Protein AF-0000000081576701 (afdb_homodimer)

pLDDT: mean 79.05, std 19.74, range [33.72, 98.69]

Secondary structure (DSSP, 8-state):
--PPPPHHHHHHHHH-SEEEEEEEETTEEEEEEEE-EEE-GGG-SS-TT----EEEEEEETTSHHHHHHHH--EEEEEEE-HHHHHHHS---HHHHHHHHHHHHTTT--BTTEEEEEEEEEEEEETT---HHHHHHHHHHHHH-GGGHHHHT-TTEEEEEEEEEE-EEE-TT--EEE-/--PPPPHHHHHHHHH-SEEEEEEEETTEEEEEEEE-EEE-GGG-SS-TT----EEEEEEETTSHHHHHHHH--EEEEEEE-HHHHHHHS---HHHHHHHHHHHHTTT--BTTEEEEEEEEEEEEETT---HHHHHHHHHHHHH-GGGHHHHTSTTEEEEEEEEEE-EEE-TTS-EEE-

Solvent-accessible surface area (backbone atoms only — not comparable to full-atom values): 18753 Å² total; per-residue (Å²): 128,84,65,74,76,52,68,68,57,50,51,43,62,70,67,29,71,47,36,39,40,8,27,16,47,92,47,44,27,38,49,42,58,36,63,58,26,82,35,49,26,78,65,40,89,71,71,52,78,51,81,56,41,31,39,37,36,72,43,48,62,70,27,68,64,45,52,20,39,75,78,31,40,44,28,12,36,30,36,51,39,70,70,59,40,47,66,66,65,76,34,50,64,65,49,43,45,44,52,42,37,56,28,50,61,32,82,47,69,37,97,51,32,37,56,30,32,30,34,57,74,47,75,35,53,63,83,49,90,45,71,64,45,49,52,53,50,51,53,41,34,71,65,32,62,86,46,38,76,69,69,68,38,87,61,23,29,37,36,38,24,40,54,38,60,32,53,44,60,41,86,81,68,44,66,44,71,88,128,84,65,73,76,52,69,68,58,50,52,42,62,72,68,29,71,47,35,37,40,8,27,17,49,91,47,44,27,38,48,39,57,35,62,59,24,80,34,47,26,79,64,40,88,71,69,51,78,52,83,56,43,30,39,37,36,73,45,48,60,75,27,68,64,45,53,20,40,75,79,30,40,44,29,11,38,31,36,52,38,70,70,60,42,45,67,68,65,77,35,51,63,66,51,42,46,44,53,41,37,58,27,50,60,33,79,46,69,36,98,49,29,37,57,31,32,30,33,56,77,46,77,35,54,65,83,49,89,46,71,66,46,50,52,53,48,51,52,41,34,70,65,33,63,85,46,37,75,67,68,70,38,87,61,23,30,37,37,37,22,41,54,39,60,31,54,43,59,39,83,80,68,44,66,45,74,83

Sequence (356 aa):
MTTEIPSSVLHLLQNANFIHLGTCLNNVPHVSLMNYTLISPEQKYHDKTGKNHYLLISTPKDTQKYHNLSQNPQCSILVHDWTTSTKASGVSRHGQLLRLLEDLNQSELCELSCNLTGYVEQVFDEDEDSDETKYYRDLHIKSNPDAKPFLENKGAALLLIKIELSKVVDSNFNISKYMTTEIPSSVLHLLQNANFIHLGTCLNNVPHVSLMNYTLISPEQKYHDKTGKNHYLLISTPKDTQKYHNLSQNPQCSILVHDWTTSTKASGVSRHGQLLRLLEDLNQSELCELSCNLTGYVEQVFDEDEDSDETKYYRDLHIKSNPDAKPFLENKGAALLLIKIELSKVVDSNFNISKY

Foldseek 3Di:
DQPQDDPLVVVLVVQFQWKWKWFDDPPRIDIDIWGWFKAALCLAPPHSPDGWIKIKTKDFCPDPRNVRCVPPQKMKIKTFDLVVQVPPDVDPSVRSVVVVVVCVVPQDPDSGMHMKMKGFDDKAACPDDDPNSVSVLVSSCVSPVVCNVVSNDHRMMMTIITIGQDQPLPPVSPRPRD/DQPQDDPLVVVLVVQFQWKWKWFDDPPRIDIDIWGWFKAALCLAPPHSPDGWIKIKTKDFCPDPRNVRCVVPQKMKIKTFDLVVVVPPDVDPSVRSVVVVVVVVVPQDPDSGMHMKMKGFDDKAACPDDDPNSVSVLVSRCVSPVVCNVVSNDHRMMMTIITIGQDQPLPPVSPRPRD

InterPro domains:
  IPR011576 Pyridoxamine 5'-phosphate oxidase, N-terminal [PF01243] (11-129)
  IPR012349 FMN-binding split barrel [G3DSA:2.30.110.10] (3-173)
  IPR052841 Pyridoxamine phosphate oxidase-like [PTHR28040] (2-178)

Structure (mmCIF, N/CA/C/O backbone):
data_AF-0000000081576701-model_v1
#
loop_
_entity.id
_entity.type
_entity.pdbx_description
1 polymer "Pyridoxamine 5'-phosphate oxidase N-terminal domain-containing protein"
#
loop_
_atom_site.group_PDB
_atom_site.id
_atom_site.type_symbol
_atom_site.label_atom_id
_atom_site.label_alt_id
_atom_site.label_comp_id
_atom_site.label_asym_id
_atom_site.label_entity_id
_atom_site.label_seq_id
_atom_site.pdbx_PDB_ins_code
_atom_site.Cartn_x
_atom_site.Cartn_y
_atom_site.Cartn_z
_atom_site.occupancy
_atom_site.B_iso_or_equiv
_atom_site.auth_seq_id
_atom_site.auth_comp_id
_atom_site.auth_asym_id
_atom_site.auth_atom_id
_atom_site.pdbx_PDB_model_num
ATOM 1 N N . MET A 1 1 ? 11.406 -22.406 10.672 1 33.72 1 MET A N 1
ATOM 2 C CA . MET A 1 1 ? 10.07 -22.844 11.039 1 33.72 1 MET A CA 1
ATOM 3 C C . MET A 1 1 ? 9.008 -21.984 10.375 1 33.72 1 MET A C 1
ATOM 5 O O . MET A 1 1 ? 8.938 -20.781 10.625 1 33.72 1 MET A O 1
ATOM 9 N N . THR A 1 2 ? 8.711 -22.25 9.133 1 47.78 2 THR A N 1
ATOM 10 C CA . THR A 1 2 ? 7.75 -21.5 8.336 1 47.78 2 THR A CA 1
ATOM 11 C C . THR A 1 2 ? 6.43 -21.344 9.086 1 47.78 2 THR A C 1
ATOM 13 O O . THR A 1 2 ? 5.82 -22.328 9.492 1 47.78 2 THR A O 1
ATOM 16 N N . THR A 1 3 ? 6.324 -20.359 9.891 1 61.06 3 THR A N 1
ATOM 17 C CA . THR A 1 3 ? 5.133 -20.203 10.719 1 61.06 3 THR A CA 1
ATOM 18 C C . THR A 1 3 ? 3.871 -20.25 9.859 1 61.06 3 THR A C 1
ATOM 20 O O . THR A 1 3 ? 3.828 -19.672 8.773 1 61.06 3 THR A O 1
ATOM 23 N N . GLU A 1 4 ? 3.111 -21.25 10.188 1 79.88 4 GLU A N 1
ATOM 24 C CA . GLU A 1 4 ? 1.801 -21.453 9.578 1 79.88 4 GLU A CA 1
ATOM 25 C C . GLU A 1 4 ? 0.974 -20.172 9.609 1 79.88 4 GLU A C 1
ATOM 27 O O . GLU A 1 4 ? 0.976 -19.453 10.609 1 79.88 4 GLU A O 1
ATOM 32 N N . ILE A 1 5 ? 0.497 -19.797 8.453 1 85.12 5 ILE A N 1
ATOM 33 C CA . ILE A 1 5 ? -0.394 -18.641 8.367 1 85.12 5 ILE A CA 1
ATOM 34 C C . ILE A 1 5 ? -1.685 -18.938 9.125 1 85.12 5 ILE A C 1
ATOM 36 O O . ILE A 1 5 ? -2.35 -19.938 8.875 1 85.12 5 ILE A O 1
ATOM 40 N N . PRO A 1 6 ? -1.984 -18.156 10.094 1 86.06 6 PRO A N 1
ATOM 41 C CA . PRO A 1 6 ? -3.213 -18.375 10.859 1 86.06 6 PRO A CA 1
ATOM 42 C C . PRO A 1 6 ? -4.457 -18.438 9.977 1 86.06 6 PRO A C 1
ATOM 44 O O . PRO A 1 6 ? -4.5 -17.812 8.914 1 86.06 6 PRO A O 1
ATOM 47 N N . SER A 1 7 ? -5.488 -19.156 10.445 1 86.56 7 SER A N 1
ATOM 48 C CA . SER A 1 7 ? -6.734 -19.328 9.703 1 86.56 7 SER A CA 1
ATOM 49 C C . SER A 1 7 ? -7.426 -18 9.453 1 86.56 7 SER A C 1
ATOM 51 O O . SER A 1 7 ? -8.078 -17.812 8.422 1 86.56 7 SER A O 1
ATOM 53 N N . SER A 1 8 ? -7.332 -17.016 10.383 1 83.81 8 SER A N 1
ATOM 54 C CA . SER A 1 8 ? -7.957 -15.711 10.234 1 83.81 8 SER A CA 1
ATOM 55 C C . SER A 1 8 ? -7.363 -14.953 9.047 1 83.81 8 SER A C 1
ATOM 57 O O . SER A 1 8 ? -8.086 -14.273 8.312 1 83.81 8 SER A O 1
ATOM 59 N N . VAL A 1 9 ? -6.047 -15.133 8.875 1 86.81 9 VAL A N 1
ATOM 60 C CA . VAL A 1 9 ? -5.371 -14.477 7.762 1 86.81 9 VAL A CA 1
ATOM 61 C C . VAL A 1 9 ? -5.777 -15.133 6.445 1 86.81 9 VAL A C 1
ATOM 63 O O . VAL A 1 9 ? -6.043 -14.445 5.457 1 86.81 9 VAL A O 1
ATOM 66 N N . LEU A 1 10 ? -5.863 -16.438 6.543 1 90.06 10 LEU A N 1
ATOM 67 C CA . LEU A 1 10 ? -6.293 -17.156 5.348 1 90.06 10 LEU A CA 1
ATOM 68 C C . LEU A 1 10 ? -7.715 -16.766 4.961 1 90.06 10 LEU A C 1
ATOM 70 O O . LEU A 1 10 ? -8.023 -16.625 3.773 1 90.06 10 LEU A O 1
ATOM 74 N N . HIS A 1 11 ? -8.586 -16.609 5.914 1 87.44 11 HIS A N 1
ATOM 75 C CA . HIS A 1 11 ? -9.953 -16.172 5.664 1 87.44 11 HIS A CA 1
ATOM 76 C C . HIS A 1 11 ? -9.984 -14.797 5.016 1 87.44 11 HIS A C 1
ATOM 78 O O . HIS A 1 11 ? -10.75 -14.562 4.074 1 87.44 11 HIS A O 1
ATOM 84 N N . LEU A 1 12 ? -9.172 -13.906 5.527 1 86.31 12 LEU A N 1
ATOM 85 C CA . LEU A 1 12 ? -9.07 -12.562 4.957 1 86.31 12 LEU A CA 1
ATOM 86 C C . LEU A 1 12 ? -8.641 -12.625 3.496 1 86.31 12 LEU A C 1
ATOM 88 O O . LEU A 1 12 ? -9.25 -11.984 2.639 1 86.31 12 LEU A O 1
ATOM 92 N N . LEU A 1 13 ? -7.625 -13.453 3.24 1 91.62 13 LEU A N 1
ATOM 93 C CA . LEU A 1 13 ? -7.078 -13.562 1.893 1 91.62 13 LEU A CA 1
ATOM 94 C C . LEU A 1 13 ? -8.078 -14.234 0.956 1 91.62 13 LEU A C 1
ATOM 96 O O . LEU A 1 13 ? -8.086 -13.969 -0.247 1 91.62 13 LEU A O 1
ATOM 100 N N . GLN A 1 14 ? -8.898 -15 1.511 1 90.81 14 GLN A N 1
ATOM 101 C CA . GLN A 1 14 ? -9.883 -15.711 0.702 1 90.81 14 GLN A CA 1
ATOM 102 C C . GLN A 1 14 ? -11.047 -14.797 0.321 1 90.81 14 GLN A C 1
ATOM 104 O O . GLN A 1 14 ? -11.75 -15.047 -0.658 1 90.81 14 GLN A O 1
ATOM 109 N N . ASN A 1 15 ? -11.195 -13.719 1.065 1 83.94 15 ASN A N 1
ATOM 110 C CA . ASN A 1 15 ? -12.406 -12.922 0.883 1 83.94 15 ASN A CA 1
ATOM 111 C C . ASN A 1 15 ? -12.086 -11.547 0.308 1 83.94 15 ASN A C 1
ATOM 113 O O . ASN A 1 15 ? -12.969 -10.859 -0.212 1 83.94 15 ASN A O 1
ATOM 117 N N . ALA A 1 16 ? -10.836 -11.172 0.494 1 83.19 16 ALA A N 1
ATOM 118 C CA . ALA A 1 16 ? -10.453 -9.883 -0.072 1 83.19 16 ALA A CA 1
ATOM 119 C C . ALA A 1 16 ? -10.297 -9.969 -1.587 1 83.19 16 ALA A C 1
ATOM 121 O O . ALA A 1 16 ? -9.922 -11.016 -2.117 1 83.19 16 ALA A O 1
ATOM 122 N N . ASN A 1 17 ? -10.523 -8.906 -2.232 1 78.56 17 ASN A N 1
ATOM 123 C CA . ASN A 1 17 ? -10.398 -8.883 -3.686 1 78.56 17 ASN A CA 1
ATOM 124 C C . ASN A 1 17 ? -9.031 -8.367 -4.125 1 78.56 17 ASN A C 1
ATOM 126 O O . ASN A 1 17 ? -8.547 -8.719 -5.199 1 78.56 17 ASN A O 1
ATOM 130 N N . PHE A 1 18 ? -8.5 -7.504 -3.242 1 84.81 18 PHE A N 1
ATOM 131 C CA . PHE A 1 18 ? -7.258 -6.828 -3.609 1 84.81 18 PHE A CA 1
ATOM 132 C C . PHE A 1 18 ? -6.266 -6.852 -2.453 1 84.81 18 PHE A C 1
ATOM 134 O O . PHE A 1 18 ? -6.656 -7.02 -1.296 1 84.81 18 PHE A O 1
ATOM 141 N N . ILE A 1 19 ? -5.078 -6.734 -2.865 1 90.56 19 ILE A N 1
ATOM 142 C CA . ILE A 1 19 ? -4.016 -6.488 -1.896 1 90.56 19 ILE A CA 1
ATOM 143 C C . ILE A 1 19 ? -3.273 -5.207 -2.26 1 90.56 19 ILE A C 1
ATOM 145 O O . ILE A 1 19 ? -3.297 -4.773 -3.414 1 90.56 19 ILE A O 1
ATOM 149 N N . HIS A 1 20 ? -2.736 -4.586 -1.312 1 91.31 20 HIS A N 1
ATOM 150 C CA . HIS A 1 20 ? -1.79 -3.492 -1.515 1 91.31 20 HIS A CA 1
ATOM 151 C C . HIS A 1 20 ? -0.351 -3.979 -1.381 1 91.31 20 HIS A C 1
ATOM 153 O O . HIS A 1 20 ? 0.073 -4.387 -0.298 1 91.31 20 HIS A O 1
ATOM 159 N N . LEU A 1 21 ? 0.362 -3.91 -2.455 1 95.06 21 LEU A N 1
ATOM 160 C CA . LEU A 1 21 ? 1.705 -4.469 -2.562 1 95.06 21 LEU A CA 1
ATOM 161 C C . LEU A 1 21 ? 2.762 -3.381 -2.418 1 95.06 21 LEU A C 1
ATOM 163 O O . LEU A 1 21 ? 2.822 -2.455 -3.23 1 95.06 21 LEU A O 1
ATOM 167 N N . GLY A 1 22 ? 3.541 -3.484 -1.363 1 96.38 22 GLY A N 1
ATOM 168 C CA . GLY A 1 22 ? 4.688 -2.602 -1.201 1 96.38 22 GLY A CA 1
ATOM 169 C C . GLY A 1 22 ? 5.984 -3.213 -1.694 1 96.38 22 GLY A C 1
ATOM 170 O O . GLY A 1 22 ? 6.352 -4.316 -1.288 1 96.38 22 GLY A O 1
ATOM 171 N N . THR A 1 23 ? 6.641 -2.582 -2.625 1 97.94 23 THR A N 1
ATOM 172 C CA . THR A 1 23 ? 7.949 -2.977 -3.139 1 97.94 23 THR A CA 1
ATOM 173 C C . THR A 1 23 ? 8.953 -1.837 -2.994 1 97.94 23 THR A C 1
ATOM 175 O O . THR A 1 23 ? 8.578 -0.711 -2.656 1 97.94 23 THR A O 1
ATOM 178 N N . CYS A 1 24 ? 10.25 -2.141 -3.066 1 98.06 24 CYS A N 1
ATOM 179 C CA . CYS A 1 24 ? 11.227 -1.062 -3.053 1 98.06 24 CYS A CA 1
ATOM 180 C C . CYS A 1 24 ? 12.531 -1.499 -3.713 1 98.06 24 CYS A C 1
ATOM 182 O O . CYS A 1 24 ? 12.82 -2.693 -3.795 1 98.06 24 CYS A O 1
ATOM 184 N N . LEU A 1 25 ? 13.172 -0.587 -4.223 1 97.56 25 LEU A N 1
ATOM 185 C CA . LEU A 1 25 ? 14.523 -0.733 -4.746 1 97.56 25 LEU A CA 1
ATOM 186 C C . LEU A 1 25 ? 15.367 0.496 -4.422 1 97.56 25 LEU A C 1
ATOM 188 O O . LEU A 1 25 ? 14.93 1.629 -4.633 1 97.56 25 LEU A O 1
ATOM 192 N N . ASN A 1 26 ? 16.547 0.339 -3.809 1 96.75 26 ASN A N 1
ATOM 193 C CA . ASN A 1 26 ? 17.438 1.426 -3.412 1 96.75 26 ASN A CA 1
ATOM 194 C C . ASN A 1 26 ? 16.734 2.414 -2.484 1 96.75 26 ASN A C 1
ATOM 196 O O . ASN A 1 26 ? 16.859 3.629 -2.66 1 96.75 26 ASN A O 1
ATOM 200 N N . ASN A 1 27 ? 15.914 1.871 -1.643 1 95.62 27 ASN A N 1
ATOM 201 C CA . ASN A 1 27 ? 15.195 2.596 -0.598 1 95.62 27 ASN A CA 1
ATOM 202 C C . ASN A 1 27 ? 14.188 3.578 -1.187 1 95.62 27 ASN A C 1
ATOM 204 O O . ASN A 1 27 ? 13.914 4.625 -0.593 1 95.62 27 ASN A O 1
ATOM 208 N N . VAL A 1 28 ? 13.742 3.311 -2.404 1 97.12 28 VAL A N 1
ATOM 209 C CA . VAL A 1 28 ? 12.594 4.012 -2.967 1 97.12 28 VAL A CA 1
ATOM 210 C C . VAL A 1 28 ? 11.367 3.105 -2.928 1 97.12 28 VAL A C 1
ATOM 212 O O . VAL A 1 28 ? 11.297 2.113 -3.654 1 97.12 28 VAL A O 1
ATOM 215 N N . PRO A 1 29 ? 10.422 3.41 -2.107 1 97.69 29 PRO A N 1
ATOM 216 C CA . PRO A 1 29 ? 9.234 2.559 -1.966 1 97.69 29 PRO A CA 1
ATOM 217 C C . PRO A 1 29 ? 8.211 2.787 -3.072 1 97.69 29 PRO A C 1
ATOM 219 O O . PRO A 1 29 ? 8.188 3.857 -3.688 1 97.69 29 PRO A O 1
ATOM 222 N N . HIS A 1 30 ? 7.445 1.816 -3.359 1 95.25 30 HIS A N 1
ATOM 223 C CA . HIS A 1 30 ? 6.352 1.859 -4.32 1 95.25 30 HIS A CA 1
ATOM 224 C C . HIS A 1 30 ? 5.188 0.983 -3.871 1 95.25 30 HIS A C 1
ATOM 226 O O . HIS A 1 30 ? 5.387 -0.169 -3.48 1 95.25 30 HIS A O 1
ATOM 232 N N . VAL A 1 31 ? 3.982 1.562 -3.869 1 94.19 31 VAL A N 1
ATOM 233 C CA . VAL A 1 31 ? 2.795 0.795 -3.514 1 94.19 31 VAL A CA 1
ATOM 234 C C . VAL A 1 31 ? 1.896 0.635 -4.738 1 94.19 31 VAL A C 1
ATOM 236 O O . VAL A 1 31 ? 1.694 1.587 -5.496 1 94.19 31 VAL A O 1
ATOM 239 N N . SER A 1 32 ? 1.349 -0.543 -4.902 1 89.75 32 SER A N 1
ATOM 240 C CA . SER A 1 32 ? 0.418 -0.823 -5.988 1 89.75 32 SER A CA 1
ATOM 241 C C . SER A 1 32 ? -0.778 -1.632 -5.5 1 89.75 32 SER A C 1
ATOM 243 O O . SER A 1 32 ? -0.659 -2.418 -4.555 1 89.75 32 SER A O 1
ATOM 245 N N . LEU A 1 33 ? -1.838 -1.395 -6.105 1 87.31 33 LEU A N 1
ATOM 246 C CA . LEU A 1 33 ? -3.039 -2.199 -5.91 1 87.31 33 LEU A CA 1
ATOM 247 C C . LEU A 1 33 ? -3.068 -3.377 -6.875 1 87.31 33 LEU A C 1
ATOM 249 O O . LEU A 1 33 ? -2.898 -3.199 -8.086 1 87.31 33 LEU A O 1
ATOM 253 N N . MET A 1 34 ? -3.289 -4.613 -6.254 1 87.44 34 MET A N 1
ATOM 254 C CA . MET A 1 34 ? -3.164 -5.789 -7.109 1 87.44 34 MET A CA 1
ATOM 255 C C . MET A 1 34 ? -4.309 -6.766 -6.859 1 87.44 34 MET A C 1
ATOM 257 O O . MET A 1 34 ? -4.676 -7.02 -5.711 1 87.44 34 MET A O 1
ATOM 261 N N . ASN A 1 35 ? -4.824 -7.254 -7.996 1 86.44 35 ASN A N 1
ATOM 262 C CA . ASN A 1 35 ? -5.492 -8.547 -7.871 1 86.44 35 ASN A CA 1
ATOM 263 C C . ASN A 1 35 ? -4.5 -9.656 -7.551 1 86.44 35 ASN A C 1
ATOM 265 O O . ASN A 1 35 ? -3.307 -9.531 -7.828 1 86.44 35 ASN A O 1
ATOM 269 N N . TYR A 1 36 ? -5.074 -10.719 -7.008 1 92.06 36 TYR A N 1
ATOM 270 C CA . TYR A 1 36 ? -4.199 -11.828 -6.645 1 92.06 36 TYR A CA 1
ATOM 271 C C . TYR A 1 36 ? -4.969 -13.141 -6.617 1 92.06 36 TYR A C 1
ATOM 273 O O . TYR A 1 36 ? -6.203 -13.148 -6.656 1 92.06 36 TYR A O 1
ATOM 281 N N . THR A 1 37 ? -4.254 -14.211 -6.68 1 96.06 37 THR A N 1
ATOM 282 C CA . THR A 1 37 ? -4.777 -15.547 -6.41 1 96.06 37 THR A CA 1
ATOM 283 C C . THR A 1 37 ? -4.031 -16.203 -5.25 1 96.06 37 THR A C 1
ATOM 285 O O . THR A 1 37 ? -2.797 -16.234 -5.238 1 96.06 37 THR A O 1
ATOM 288 N N . LEU A 1 38 ? -4.766 -16.609 -4.25 1 97.12 38 LEU A N 1
ATOM 289 C CA . LEU A 1 38 ? -4.168 -17.375 -3.164 1 97.12 38 LEU A CA 1
ATOM 290 C C . LEU A 1 38 ? -3.887 -18.812 -3.605 1 97.12 38 LEU A C 1
ATOM 292 O O . LEU A 1 38 ? -4.777 -19.484 -4.121 1 97.12 38 LEU A O 1
ATOM 296 N N . ILE A 1 39 ? -2.658 -19.25 -3.438 1 97.12 39 ILE A N 1
ATOM 297 C CA . ILE A 1 39 ? -2.244 -20.609 -3.775 1 97.12 39 ILE A CA 1
ATOM 298 C C . ILE A 1 39 ? -1.976 -21.406 -2.496 1 97.12 39 ILE A C 1
ATOM 300 O O . ILE A 1 39 ? -1.043 -21.094 -1.752 1 97.12 39 ILE A O 1
ATOM 304 N N . SER A 1 40 ? -2.789 -22.359 -2.264 1 95.19 40 SER A N 1
ATOM 305 C CA . SER A 1 40 ? -2.576 -23.234 -1.123 1 95.19 40 SER A CA 1
ATOM 306 C C . SER A 1 40 ? -1.482 -24.266 -1.413 1 95.19 40 SER A C 1
ATOM 308 O O . SER A 1 40 ? -1.084 -24.438 -2.566 1 95.19 40 SER A O 1
ATOM 310 N N . PRO A 1 41 ? -1.022 -24.922 -0.382 1 94.06 41 PRO A N 1
ATOM 311 C CA . PRO A 1 41 ? 0.018 -25.922 -0.591 1 94.06 41 PRO A CA 1
ATOM 312 C C . PRO A 1 41 ? -0.392 -27 -1.601 1 94.06 41 PRO A C 1
ATOM 314 O O . PRO A 1 41 ? 0.424 -27.422 -2.424 1 94.06 41 PRO A O 1
ATOM 317 N N . GLU A 1 42 ? -1.681 -27.328 -1.608 1 94.19 42 GLU A N 1
ATOM 318 C CA . GLU A 1 42 ? -2.164 -28.391 -2.486 1 94.19 42 GLU A CA 1
ATOM 319 C C . GLU A 1 42 ? -2.273 -27.906 -3.93 1 94.19 42 GLU A C 1
ATOM 321 O O . GLU A 1 42 ? -2.4 -28.719 -4.852 1 94.19 42 GLU A O 1
ATOM 326 N N . GLN A 1 43 ? -2.211 -26.625 -4.145 1 96.25 43 GLN A N 1
ATOM 327 C CA . GLN A 1 43 ? -2.373 -26.047 -5.477 1 96.25 43 GLN A CA 1
ATOM 328 C C . GLN A 1 43 ? -1.021 -25.75 -6.113 1 96.25 43 GLN A C 1
ATOM 330 O O . GLN A 1 43 ? -0.956 -25.281 -7.258 1 96.25 43 GLN A O 1
ATOM 335 N N . LYS A 1 44 ? 0.043 -25.969 -5.457 1 95.75 44 LYS A N 1
ATOM 336 C CA . LYS A 1 44 ? 1.356 -25.766 -6.062 1 95.75 44 LYS A CA 1
ATOM 337 C C . LYS A 1 44 ? 1.593 -26.75 -7.203 1 95.75 44 LYS A C 1
ATOM 339 O O . LYS A 1 44 ? 1.231 -27.922 -7.102 1 95.75 44 LYS A O 1
ATOM 344 N N . TYR A 1 45 ? 2.209 -26.188 -8.188 1 95.5 45 TYR A N 1
ATOM 345 C CA . TYR A 1 45 ? 2.43 -27.016 -9.359 1 95.5 45 TYR A CA 1
ATOM 346 C C . TYR A 1 45 ? 3.418 -28.141 -9.055 1 95.5 45 TYR A C 1
ATOM 348 O O . TYR A 1 45 ? 3.143 -29.312 -9.32 1 95.5 45 TYR A O 1
ATOM 356 N N . HIS A 1 46 ? 4.609 -27.641 -8.445 1 86.62 46 HIS A N 1
ATOM 357 C CA . HIS A 1 46 ? 5.613 -28.625 -8.055 1 86.62 46 HIS A CA 1
ATOM 358 C C . HIS A 1 46 ? 5.648 -28.797 -6.539 1 86.62 46 HIS A C 1
ATOM 360 O O . HIS A 1 46 ? 5.504 -27.812 -5.797 1 86.62 46 HIS A O 1
ATOM 366 N N . ASP A 1 47 ? 5.746 -29.875 -5.988 1 82.5 47 ASP A N 1
ATOM 367 C CA . ASP A 1 47 ? 5.949 -30.188 -4.574 1 82.5 47 ASP A CA 1
ATOM 368 C C . ASP A 1 47 ? 4.711 -29.828 -3.754 1 82.5 47 ASP A C 1
ATOM 370 O O . ASP A 1 47 ? 4.691 -28.812 -3.066 1 82.5 47 ASP A O 1
ATOM 374 N N . LYS A 1 48 ? 3.818 -30.547 -3.672 1 84.81 48 LYS A N 1
ATOM 375 C CA . LYS A 1 48 ? 2.543 -30.344 -2.99 1 84.81 48 LYS A CA 1
ATOM 376 C C . LYS A 1 48 ? 2.635 -30.734 -1.521 1 84.81 48 LYS A C 1
ATOM 378 O O . LYS A 1 48 ? 1.623 -30.781 -0.818 1 84.81 48 LYS A O 1
ATOM 383 N N . THR A 1 49 ? 3.875 -30.969 -1.083 1 82.94 49 THR A N 1
ATOM 384 C CA . THR A 1 49 ? 4.039 -31.438 0.289 1 82.94 49 THR A CA 1
ATOM 385 C C . THR A 1 49 ? 4.422 -30.281 1.21 1 82.94 49 THR A C 1
ATOM 387 O O . THR A 1 49 ? 4.445 -30.438 2.434 1 82.94 49 THR A O 1
ATOM 390 N N . GLY A 1 50 ? 4.621 -29.219 0.676 1 85.81 50 GLY A N 1
ATOM 391 C CA . GLY A 1 50 ? 4.992 -28.078 1.499 1 85.81 50 GLY A CA 1
ATOM 392 C C . GLY A 1 50 ? 3.824 -27.5 2.271 1 85.81 50 GLY A C 1
ATOM 393 O O . GLY A 1 50 ? 2.697 -28 2.17 1 85.81 50 GLY A O 1
ATOM 394 N N . LYS A 1 51 ? 4.133 -26.609 3.164 1 89.38 51 LYS A N 1
ATOM 395 C CA . LYS A 1 51 ? 3.102 -26.016 4.004 1 89.38 51 LYS A CA 1
ATOM 396 C C . LYS A 1 51 ? 2.934 -24.531 3.691 1 89.38 51 LYS A C 1
ATOM 398 O O . LYS A 1 51 ? 2.084 -23.859 4.277 1 89.38 51 LYS A O 1
ATOM 403 N N . ASN A 1 52 ? 3.662 -24.141 2.709 1 93.06 52 ASN A N 1
ATOM 404 C CA . ASN A 1 52 ? 3.672 -22.703 2.43 1 93.06 52 ASN A CA 1
ATOM 405 C C . ASN A 1 52 ? 2.473 -22.297 1.58 1 93.06 52 ASN A C 1
ATOM 407 O O . ASN A 1 52 ? 2.037 -23.047 0.708 1 93.06 52 ASN A O 1
ATOM 411 N N . HIS A 1 53 ? 1.945 -21.094 1.903 1 95.81 53 HIS A N 1
ATOM 412 C CA . HIS A 1 53 ? 0.969 -20.438 1.04 1 95.81 53 HIS A CA 1
ATOM 413 C C . HIS A 1 53 ? 1.634 -19.391 0.153 1 95.81 53 HIS A C 1
ATOM 415 O O . HIS A 1 53 ? 2.699 -18.875 0.493 1 95.81 53 HIS A O 1
ATOM 421 N N . TYR A 1 54 ? 1.02 -19.188 -1.012 1 97.06 54 TYR A N 1
ATOM 422 C CA . TYR A 1 54 ? 1.56 -18.234 -1.978 1 97.06 54 TYR A CA 1
ATOM 423 C C . TYR A 1 54 ? 0.471 -17.297 -2.492 1 97.06 54 TYR A C 1
ATOM 425 O O . TYR A 1 54 ? -0.716 -17.625 -2.432 1 97.06 54 TYR A O 1
ATOM 433 N N . LEU A 1 55 ? 0.913 -16.188 -2.928 1 97.94 55 LEU A N 1
ATOM 434 C CA . LEU A 1 55 ? 0.088 -15.328 -3.77 1 97.94 55 LEU A CA 1
ATOM 435 C C . LEU A 1 55 ? 0.61 -15.305 -5.203 1 97.94 55 LEU A C 1
ATOM 437 O O . LEU A 1 55 ? 1.822 -15.258 -5.426 1 97.94 55 LEU A O 1
ATOM 441 N N . LEU A 1 56 ? -0.301 -15.422 -6.066 1 97 56 LEU A N 1
ATOM 442 C CA . LEU A 1 56 ? -0.003 -15.258 -7.484 1 97 56 LEU A CA 1
ATOM 443 C C . LEU A 1 56 ? -0.505 -13.906 -7.992 1 97 56 LEU A C 1
ATOM 445 O O . LEU A 1 56 ? -1.687 -13.586 -7.848 1 97 56 LEU A O 1
ATOM 449 N N . ILE A 1 57 ? 0.412 -13.117 -8.547 1 93.94 57 ILE A N 1
ATOM 450 C CA . ILE A 1 57 ? 0.017 -11.852 -9.148 1 93.94 57 ILE A CA 1
ATOM 451 C C . ILE A 1 57 ? 0.527 -11.781 -10.586 1 93.94 57 ILE A C 1
ATOM 453 O O . ILE A 1 57 ? 1.41 -12.547 -10.977 1 93.94 57 ILE A O 1
ATOM 457 N N . SER A 1 58 ? -0.081 -10.891 -11.336 1 90.94 58 SER A N 1
ATOM 458 C CA . SER A 1 58 ? 0.353 -10.633 -12.703 1 90.94 58 SER A CA 1
ATOM 459 C C . SER A 1 58 ? 0.629 -9.148 -12.922 1 90.94 58 SER A C 1
ATOM 461 O O . SER A 1 58 ? -0.112 -8.289 -12.43 1 90.94 58 SER A O 1
ATOM 463 N N . THR A 1 59 ? 1.66 -8.852 -13.602 1 88.31 59 THR A N 1
ATOM 464 C CA . THR A 1 59 ? 2.008 -7.461 -13.891 1 88.31 59 THR A CA 1
ATOM 465 C C . THR A 1 59 ? 2.785 -7.355 -15.195 1 88.31 59 THR A C 1
ATOM 467 O O . THR A 1 59 ? 3.627 -8.203 -15.5 1 88.31 59 THR A O 1
ATOM 470 N N . PRO A 1 60 ? 2.459 -6.273 -15.977 1 87.19 60 PRO A N 1
ATOM 471 C CA . PRO A 1 60 ? 3.357 -6.031 -17.109 1 87.19 60 PRO A CA 1
ATOM 472 C C . PRO A 1 60 ? 4.812 -5.844 -16.672 1 87.19 60 PRO A C 1
ATOM 474 O O . PRO A 1 60 ? 5.074 -5.332 -15.586 1 87.19 60 PRO A O 1
ATOM 477 N N . LYS A 1 61 ? 5.777 -6.176 -17.484 1 89.44 61 LYS A N 1
ATOM 478 C CA . LYS A 1 61 ? 7.199 -6.172 -17.156 1 89.44 61 LYS A CA 1
ATOM 479 C C . LYS A 1 61 ? 7.766 -4.754 -17.188 1 89.44 61 LYS A C 1
ATOM 481 O O . LYS A 1 61 ? 8.883 -4.52 -16.719 1 89.44 61 LYS A O 1
ATOM 486 N N . ASP A 1 62 ? 7.012 -3.803 -17.656 1 85.69 62 ASP A N 1
ATOM 487 C CA . ASP A 1 62 ? 7.48 -2.42 -17.703 1 85.69 62 ASP A CA 1
ATOM 488 C C . ASP A 1 62 ? 6.914 -1.605 -16.547 1 85.69 62 ASP A C 1
ATOM 490 O O . ASP A 1 62 ? 6.934 -0.373 -16.578 1 85.69 62 ASP A O 1
ATOM 494 N N . THR A 1 63 ? 6.449 -2.209 -15.547 1 86.75 63 THR A N 1
ATOM 495 C CA . THR A 1 63 ? 5.938 -1.531 -14.359 1 86.75 63 THR A CA 1
ATOM 496 C C . THR A 1 63 ? 7.039 -1.364 -13.312 1 86.75 63 THR A C 1
ATOM 498 O O . THR A 1 63 ? 8.016 -2.113 -13.312 1 86.75 63 THR A O 1
ATOM 501 N N . GLN A 1 64 ? 6.91 -0.441 -12.422 1 90.62 64 GLN A N 1
ATOM 502 C CA . GLN A 1 64 ? 7.855 -0.198 -11.344 1 90.62 64 GLN A CA 1
ATOM 503 C C . GLN A 1 64 ? 7.91 -1.385 -10.383 1 90.62 64 GLN A C 1
ATOM 505 O O . GLN A 1 64 ? 8.984 -1.761 -9.914 1 90.62 64 GLN A O 1
ATOM 510 N N . LYS A 1 65 ? 6.754 -1.95 -10.055 1 92.62 65 LYS A N 1
ATOM 511 C CA . LYS A 1 65 ? 6.738 -3.078 -9.125 1 92.62 65 LYS A CA 1
ATOM 512 C C . LYS A 1 65 ? 7.516 -4.266 -9.688 1 92.62 65 LYS A C 1
ATOM 514 O O . LYS A 1 65 ? 8.242 -4.941 -8.961 1 92.62 65 LYS A O 1
ATOM 519 N N . TYR A 1 66 ? 7.363 -4.527 -10.984 1 92.56 66 TYR A N 1
ATOM 520 C CA . TYR A 1 66 ? 8.133 -5.613 -11.586 1 92.56 66 TYR A CA 1
ATOM 521 C C . TYR A 1 66 ? 9.625 -5.324 -11.516 1 92.56 66 TYR A C 1
ATOM 523 O O . TYR A 1 66 ? 10.414 -6.195 -11.141 1 92.56 66 TYR A O 1
ATOM 531 N N . HIS A 1 67 ? 9.977 -4.145 -11.914 1 94.69 67 HIS A N 1
ATOM 532 C CA . HIS A 1 67 ? 11.375 -3.754 -11.859 1 94.69 67 HIS A CA 1
ATOM 533 C C . HIS A 1 67 ? 11.938 -3.914 -10.453 1 94.69 67 HIS A C 1
ATOM 535 O O . HIS A 1 67 ? 13.008 -4.504 -10.266 1 94.69 67 HIS A O 1
ATOM 541 N N . ASN A 1 68 ? 11.25 -3.439 -9.492 1 96.81 68 ASN A N 1
ATOM 542 C CA . ASN A 1 68 ? 11.688 -3.572 -8.102 1 96.81 68 ASN A CA 1
ATOM 543 C C . ASN A 1 68 ? 11.867 -5.035 -7.711 1 96.81 68 ASN A C 1
ATOM 545 O O . ASN A 1 68 ? 12.922 -5.418 -7.199 1 96.81 68 ASN A O 1
ATOM 549 N N . LEU A 1 69 ? 10.859 -5.824 -8.023 1 97.94 69 LEU A N 1
ATOM 550 C CA . LEU A 1 69 ? 10.82 -7.207 -7.551 1 97.94 69 LEU A CA 1
ATOM 551 C C . LEU A 1 69 ? 11.859 -8.055 -8.273 1 97.94 69 LEU A C 1
ATOM 553 O O . LEU A 1 69 ? 12.312 -9.078 -7.746 1 97.94 69 LEU A O 1
ATOM 557 N N . SER A 1 70 ? 12.211 -7.652 -9.484 1 97.62 70 SER A N 1
ATOM 558 C CA . SER A 1 70 ? 13.242 -8.375 -10.227 1 97.62 70 SER A CA 1
ATOM 559 C C . SER A 1 70 ? 14.609 -8.211 -9.57 1 97.62 70 SER A C 1
ATOM 561 O O . SER A 1 70 ? 15.484 -9.062 -9.734 1 97.62 70 SER A O 1
ATOM 563 N N . GLN A 1 71 ? 14.828 -7.16 -8.758 1 98.06 71 GLN A N 1
ATOM 564 C CA . GLN A 1 71 ? 16.109 -6.883 -8.125 1 98.06 71 GLN A CA 1
ATOM 565 C C . GLN A 1 71 ? 16.031 -7.086 -6.613 1 98.06 71 GLN A C 1
ATOM 567 O O . GLN A 1 71 ? 17.016 -7.465 -5.977 1 98.06 71 GLN A O 1
ATOM 572 N N . ASN A 1 72 ? 14.914 -6.848 -6.039 1 98.38 72 ASN A N 1
ATOM 573 C CA . ASN A 1 72 ? 14.594 -7.07 -4.633 1 98.38 72 ASN A CA 1
ATOM 574 C C . ASN A 1 72 ? 13.297 -7.859 -4.473 1 98.38 72 ASN A C 1
ATOM 576 O O . ASN A 1 72 ? 12.211 -7.277 -4.461 1 98.38 72 ASN A O 1
ATOM 580 N N . PRO A 1 73 ? 13.422 -9.148 -4.281 1 98.62 73 PRO A N 1
ATOM 581 C CA . PRO A 1 73 ? 12.234 -10.008 -4.324 1 98.62 73 PRO A CA 1
ATOM 582 C C . PRO A 1 73 ? 11.352 -9.859 -3.088 1 98.62 73 PRO A C 1
ATOM 584 O O . PRO A 1 73 ? 10.273 -10.461 -3.02 1 98.62 73 PRO A O 1
ATOM 587 N N . GLN A 1 74 ? 11.773 -9.125 -2.102 1 98.19 74 GLN A N 1
ATOM 588 C CA . GLN A 1 74 ? 10.984 -8.945 -0.886 1 98.19 74 GLN A CA 1
ATOM 589 C C . GLN A 1 74 ? 9.906 -7.887 -1.082 1 98.19 74 GLN A C 1
ATOM 591 O O . GLN A 1 74 ? 10.148 -6.852 -1.702 1 98.19 74 GLN A O 1
ATOM 596 N N . CYS A 1 75 ? 8.688 -8.164 -0.648 1 98.19 75 CYS A N 1
ATOM 597 C CA . CYS A 1 75 ? 7.59 -7.215 -0.712 1 98.19 75 CYS A CA 1
ATOM 598 C C . CYS A 1 75 ? 6.766 -7.246 0.569 1 98.19 75 CYS A C 1
ATOM 600 O O . CYS A 1 75 ? 6.941 -8.133 1.403 1 98.19 75 CYS A O 1
ATOM 602 N N . SER A 1 76 ? 6.039 -6.238 0.807 1 96.5 76 SER A N 1
ATOM 603 C CA . SER A 1 76 ? 5.047 -6.137 1.87 1 96.5 76 SER A CA 1
ATOM 604 C C . SER A 1 76 ? 3.629 -6.23 1.314 1 96.5 76 SER A C 1
ATOM 606 O O . SER A 1 76 ? 3.324 -5.641 0.274 1 96.5 76 SER A O 1
ATOM 608 N N . ILE A 1 77 ? 2.799 -6.914 2.021 1 95.31 77 ILE A N 1
ATOM 609 C CA . ILE A 1 77 ? 1.437 -7.145 1.551 1 95.31 77 ILE A CA 1
ATOM 610 C C . ILE A 1 77 ? 0.441 -6.727 2.631 1 95.31 77 ILE A C 1
ATOM 612 O O . ILE A 1 77 ? 0.423 -7.301 3.723 1 95.31 77 ILE A O 1
ATOM 616 N N . LEU A 1 78 ? -0.34 -5.727 2.303 1 91.44 78 LEU A N 1
ATOM 617 C CA . LEU A 1 78 ? -1.449 -5.328 3.162 1 91.44 78 LEU A CA 1
ATOM 618 C C . LEU A 1 78 ? -2.781 -5.781 2.576 1 91.44 78 LEU A C 1
ATOM 620 O O . LEU A 1 78 ? -3.092 -5.48 1.421 1 91.44 78 LEU A O 1
ATOM 624 N N . VAL A 1 79 ? -3.514 -6.539 3.334 1 89.88 79 VAL A N 1
ATOM 625 C CA . VAL A 1 79 ? -4.824 -7.016 2.902 1 89.88 79 VAL A CA 1
ATOM 626 C C . VAL A 1 79 ? -5.887 -6.586 3.91 1 89.88 79 VAL A C 1
ATOM 628 O O . VAL A 1 79 ? -5.66 -6.637 5.121 1 89.88 79 VAL A O 1
ATOM 631 N N . HIS A 1 80 ? -6.867 -6.055 3.395 1 78.38 80 HIS A N 1
ATOM 632 C CA . HIS A 1 80 ? -8 -5.668 4.227 1 78.38 80 HIS A CA 1
ATOM 633 C C . HIS A 1 80 ? -9.328 -5.957 3.523 1 78.38 80 HIS A C 1
ATOM 635 O O . HIS A 1 80 ? -9.414 -5.852 2.299 1 78.38 80 HIS A O 1
ATOM 641 N N . ASP A 1 81 ? -10.242 -6.488 4.23 1 71.56 81 ASP A N 1
ATOM 642 C CA . ASP A 1 81 ? -11.57 -6.754 3.693 1 71.56 81 ASP A CA 1
ATOM 643 C C . ASP A 1 81 ? -12.57 -5.688 4.148 1 71.56 81 ASP A C 1
ATOM 645 O O . ASP A 1 81 ? -13.055 -5.734 5.281 1 71.56 81 ASP A O 1
ATOM 649 N N . TRP A 1 82 ? -12.867 -4.75 3.217 1 59.22 82 TRP A N 1
ATOM 650 C CA . TRP A 1 82 ? -13.789 -3.668 3.537 1 59.22 82 TRP A CA 1
ATOM 651 C C . TRP A 1 82 ? -15.234 -4.168 3.539 1 59.22 82 TRP A C 1
ATOM 653 O O . TRP A 1 82 ? -16.109 -3.545 4.141 1 59.22 82 TRP A O 1
ATOM 663 N N . THR A 1 83 ? -15.516 -5.184 2.766 1 55.12 83 THR A N 1
ATOM 664 C CA . THR A 1 83 ? -16.875 -5.676 2.619 1 55.12 83 THR A CA 1
ATOM 665 C C . THR A 1 83 ? -17.391 -6.246 3.938 1 55.12 83 THR A C 1
ATOM 667 O O . THR A 1 83 ? -18.578 -6.113 4.262 1 55.12 83 THR A O 1
ATOM 670 N N . THR A 1 84 ? -16.625 -7.035 4.555 1 48.66 84 THR A N 1
ATOM 671 C CA . THR A 1 84 ? -17.094 -7.664 5.781 1 48.66 84 THR A CA 1
ATOM 672 C C . THR A 1 84 ? -17.328 -6.621 6.875 1 48.66 84 THR A C 1
ATOM 674 O O . THR A 1 84 ? -18.172 -6.812 7.754 1 48.66 84 THR A O 1
ATOM 677 N N . SER A 1 85 ? -16.484 -5.602 6.836 1 47.22 85 SER A N 1
ATOM 678 C CA . SER A 1 85 ? -16.625 -4.676 7.953 1 47.22 85 SER A CA 1
ATOM 679 C C . SER A 1 85 ? -18 -4.008 7.961 1 47.22 85 SER A C 1
ATOM 681 O O . SER A 1 85 ? -18.484 -3.592 9.016 1 47.22 85 SER A O 1
ATOM 683 N N . THR A 1 86 ? -18.5 -3.703 6.777 1 44.31 86 THR A N 1
ATOM 684 C CA . THR A 1 86 ? -19.797 -3.043 6.789 1 44.31 86 THR A CA 1
ATOM 685 C C . THR A 1 86 ? -20.859 -3.959 7.387 1 44.31 86 THR A C 1
ATOM 687 O O . THR A 1 86 ? -21.875 -3.484 7.902 1 44.31 86 THR A O 1
ATOM 690 N N . LYS A 1 87 ? -20.828 -5.18 6.961 1 40.91 87 LYS A N 1
ATOM 691 C CA . LYS A 1 87 ? -21.969 -6 7.363 1 40.91 87 LYS A CA 1
ATOM 692 C C . LYS A 1 87 ? -22.031 -6.141 8.883 1 40.91 87 LYS A C 1
ATOM 694 O O . LYS A 1 87 ? -23.109 -6.34 9.445 1 40.91 87 LYS A O 1
ATOM 699 N N . ALA A 1 88 ? -20.906 -6.598 9.359 1 38.62 88 ALA A N 1
ATOM 700 C CA . ALA A 1 88 ? -21.078 -7.168 10.695 1 38.62 88 ALA A CA 1
ATOM 701 C C . ALA A 1 88 ? -21.453 -6.094 11.711 1 38.62 88 ALA A C 1
ATOM 703 O O . ALA A 1 88 ? -22.141 -6.367 12.688 1 38.62 88 ALA A O 1
ATOM 704 N N . SER A 1 89 ? -20.625 -5.145 11.844 1 43.38 89 SER A N 1
ATOM 705 C CA . SER A 1 89 ? -20.656 -4.555 13.18 1 43.38 89 SER A CA 1
ATOM 706 C C . SER A 1 89 ? -21.609 -3.365 13.242 1 43.38 89 SER A C 1
ATOM 708 O O . SER A 1 89 ? -21.719 -2.711 14.281 1 43.38 89 SER A O 1
ATOM 710 N N . GLY A 1 90 ? -22.547 -3.344 12.328 1 46.47 90 GLY A N 1
ATOM 711 C CA . GLY A 1 90 ? -23.375 -2.158 12.516 1 46.47 90 GLY A CA 1
ATOM 712 C C . GLY A 1 90 ? -22.562 -0.875 12.578 1 46.47 90 GLY A C 1
ATOM 713 O O . GLY A 1 90 ? -23.109 0.199 12.828 1 46.47 90 GLY A O 1
ATOM 714 N N . VAL A 1 91 ? -21.312 -1.063 12.688 1 46.75 91 VAL A N 1
ATOM 715 C CA . VAL A 1 91 ? -20.453 0.112 12.781 1 46.75 91 VAL A CA 1
ATOM 716 C C . VAL A 1 91 ? -20.266 0.732 11.398 1 46.75 91 VAL A C 1
ATOM 718 O O . VAL A 1 91 ? -20.094 0.017 10.406 1 46.75 91 VAL A O 1
ATOM 721 N N . SER A 1 92 ? -20.438 1.927 11.312 1 52.38 92 SER A N 1
ATOM 722 C CA . SER A 1 92 ? -20.281 2.678 10.07 1 52.38 92 SER A CA 1
ATOM 723 C C . SER A 1 92 ? -18.938 2.371 9.406 1 52.38 92 SER A C 1
ATOM 725 O O . SER A 1 92 ? -18 1.908 10.07 1 52.38 92 SER A O 1
ATOM 727 N N . ARG A 1 93 ? -18.906 2.283 8.156 1 51.41 93 ARG A N 1
ATOM 728 C CA . ARG A 1 93 ? -17.672 2.121 7.391 1 51.41 93 ARG A CA 1
ATOM 729 C C . ARG A 1 93 ? -16.516 2.9 8.023 1 51.41 93 ARG A C 1
ATOM 731 O O . ARG A 1 93 ? -15.391 2.406 8.094 1 51.41 93 ARG A O 1
ATOM 738 N N . HIS A 1 94 ? -16.969 4.023 8.508 1 53.41 94 HIS A N 1
ATOM 739 C CA . HIS A 1 94 ? -16 4.891 9.164 1 53.41 94 HIS A CA 1
ATOM 740 C C . HIS A 1 94 ? -15.477 4.258 10.453 1 53.41 94 HIS A C 1
ATOM 742 O O . HIS A 1 94 ? -14.273 4.312 10.734 1 53.41 94 HIS A O 1
ATOM 748 N N . GLY A 1 95 ? -16.391 3.676 11.125 1 55.5 95 GLY A N 1
ATOM 749 C CA . GLY A 1 95 ? -16 3.023 12.367 1 55.5 95 GLY A CA 1
ATOM 750 C C . GLY A 1 95 ? -15.07 1.841 12.148 1 55.5 95 GLY A C 1
ATOM 751 O O . GLY A 1 95 ? -14.109 1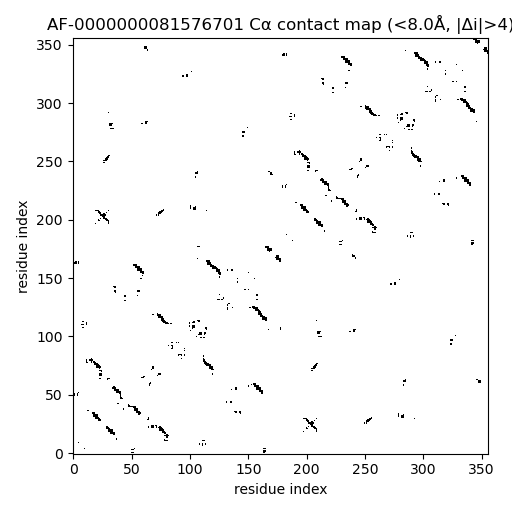.659 12.891 1 55.5 95 GLY A O 1
ATOM 752 N N . GLN A 1 96 ? -15.438 1.05 11.281 1 54.62 96 GLN A N 1
ATOM 753 C CA . GLN A 1 96 ? -14.602 -0.106 10.961 1 54.62 96 GLN A CA 1
ATOM 754 C C . GLN A 1 96 ? -13.219 0.325 10.5 1 54.62 96 GLN A C 1
ATOM 756 O O . GLN A 1 96 ? -12.211 -0.278 10.883 1 54.62 96 GLN A O 1
ATOM 761 N N . LEU A 1 97 ? -13.266 1.288 9.828 1 57.22 97 LEU A N 1
ATOM 762 C CA . LEU A 1 97 ? -12.008 1.827 9.32 1 57.22 97 LEU A CA 1
ATOM 763 C C . LEU A 1 97 ? -11.117 2.301 10.469 1 57.22 97 LEU A C 1
ATOM 765 O O . LEU A 1 97 ? -9.922 2.02 10.492 1 57.22 97 LEU A O 1
ATOM 769 N N . LEU A 1 98 ? -11.805 2.947 11.344 1 57.41 98 LEU A N 1
ATOM 770 C CA . LEU A 1 98 ? -11.055 3.445 12.484 1 57.41 98 LEU A CA 1
ATOM 771 C C . LEU A 1 98 ? -10.398 2.299 13.25 1 57.41 98 LEU A C 1
ATOM 773 O O . LEU A 1 98 ? -9.258 2.412 13.695 1 57.41 98 LEU A O 1
ATOM 777 N N . ARG A 1 99 ? -11.148 1.288 13.367 1 58.78 99 ARG A N 1
ATOM 778 C CA . ARG A 1 99 ? -10.602 0.135 14.07 1 58.78 99 ARG A CA 1
ATOM 779 C C . ARG A 1 99 ? -9.43 -0.466 13.305 1 58.78 99 ARG A C 1
ATOM 781 O O . ARG A 1 99 ? -8.438 -0.879 13.906 1 58.78 99 ARG A O 1
ATOM 788 N N . LEU A 1 100 ? -9.617 -0.453 12.117 1 59.34 100 LEU A N 1
ATOM 789 C CA . LEU A 1 100 ? -8.555 -0.989 11.273 1 59.34 100 LEU A CA 1
ATOM 790 C C . LEU A 1 100 ? -7.281 -0.153 11.398 1 59.34 100 LEU A C 1
ATOM 792 O O . LEU A 1 100 ? -6.188 -0.698 11.57 1 59.34 100 LEU A O 1
ATOM 796 N N . LEU A 1 101 ? -7.523 1.088 11.344 1 59.12 101 LEU A N 1
ATOM 797 C CA . LEU A 1 101 ? -6.387 1.996 11.445 1 59.12 101 LEU A CA 1
ATOM 798 C C . LEU A 1 101 ? -5.68 1.837 12.789 1 59.12 101 LEU A C 1
ATOM 800 O O . LEU A 1 101 ? -4.449 1.876 12.852 1 59.12 101 LEU A O 1
ATOM 804 N N . GLU A 1 102 ? -6.508 1.732 13.68 1 57.94 102 GLU A N 1
ATOM 805 C CA . GLU A 1 102 ? -5.945 1.492 15.008 1 57.94 102 GLU A CA 1
ATOM 806 C C . GLU A 1 102 ? -5.059 0.25 15.008 1 57.94 102 GLU A C 1
ATOM 808 O O . GLU A 1 102 ? -3.984 0.249 15.617 1 57.94 102 GLU A O 1
ATOM 813 N N . ASP A 1 103 ? -5.617 -0.684 14.406 1 55.56 103 ASP A N 1
ATOM 814 C CA . ASP A 1 103 ? -4.938 -1.976 14.391 1 55.56 103 ASP A CA 1
ATOM 815 C C . ASP A 1 103 ? -3.684 -1.923 13.516 1 55.56 103 ASP A C 1
ATOM 817 O O . ASP A 1 103 ? -2.641 -2.469 13.883 1 55.56 103 ASP A O 1
ATOM 821 N N . LEU A 1 104 ? -3.926 -1.404 12.359 1 54.81 104 LEU A N 1
ATOM 822 C CA . LEU A 1 104 ? -2.826 -1.357 11.406 1 54.81 104 LEU A CA 1
ATOM 823 C C . LEU A 1 104 ? -1.661 -0.542 11.953 1 54.81 104 LEU A C 1
ATOM 825 O O . LEU A 1 104 ? -0.502 -0.812 11.625 1 54.81 104 LEU A O 1
ATOM 829 N N . ASN A 1 105 ? -2.086 0.554 12.594 1 50.06 105 ASN A N 1
ATOM 830 C CA . ASN A 1 105 ? -1.043 1.318 13.266 1 50.06 105 ASN A CA 1
ATOM 831 C C . ASN A 1 105 ? -0.33 0.48 14.328 1 50.06 105 ASN A C 1
ATOM 833 O O . ASN A 1 105 ? 0.754 0.843 14.781 1 50.06 105 ASN A O 1
ATOM 837 N N . GLN A 1 106 ? 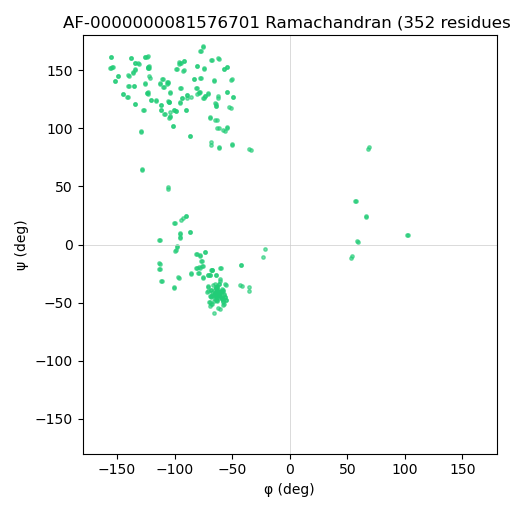-1.094 -0.498 14.625 1 47.78 106 GLN A N 1
ATOM 838 C CA . GLN A 1 106 ? -0.462 -1.497 15.477 1 47.78 106 GLN A CA 1
ATOM 839 C C . GLN A 1 106 ? -0.07 -2.736 14.68 1 47.78 106 GLN A C 1
ATOM 841 O O . GLN A 1 106 ? -0.645 -3.008 13.625 1 47.78 106 GLN A O 1
ATOM 846 N N . SER A 1 107 ? 1.021 -3.084 14.484 1 44.94 107 SER A N 1
ATOM 847 C CA . SER A 1 107 ? 1.507 -4.238 13.742 1 44.94 107 SER A CA 1
ATOM 848 C C . SER A 1 107 ? 0.443 -5.328 13.656 1 44.94 107 SER A C 1
ATOM 850 O O . SER A 1 107 ? 0.685 -6.398 13.094 1 44.94 107 SER A O 1
ATOM 852 N N . GLU A 1 108 ? -0.628 -5.234 14.391 1 41.62 108 GLU A N 1
ATOM 853 C CA . GLU A 1 108 ? -1.326 -6.477 14.711 1 41.62 108 GLU A CA 1
ATOM 854 C C . GLU A 1 108 ? -2.312 -6.855 13.609 1 41.62 108 GLU A C 1
ATOM 856 O O . GLU A 1 108 ? -2.816 -5.984 12.891 1 41.62 108 GLU A O 1
ATOM 861 N N . LEU A 1 109 ? -2.098 -8.172 13.156 1 48.09 109 LEU A N 1
ATOM 862 C CA . LEU A 1 109 ? -3.09 -9.023 12.508 1 48.09 109 LEU A CA 1
ATOM 863 C C . LEU A 1 109 ? -4.484 -8.758 13.07 1 48.09 109 LEU A C 1
ATOM 865 O O . LEU A 1 109 ? -4.703 -8.875 14.273 1 48.09 109 LEU A O 1
ATOM 869 N N . CYS A 1 110 ? -5.172 -7.719 12.625 1 51.84 110 CYS A N 1
ATOM 870 C CA . CYS A 1 110 ? -6.547 -7.617 13.102 1 51.84 110 CYS A CA 1
ATOM 871 C C . CYS A 1 110 ? -7.508 -8.305 12.141 1 51.84 110 CYS A C 1
ATOM 873 O O . CYS A 1 110 ? -7.148 -8.602 11 1 51.84 110 CYS A O 1
ATOM 875 N N . GLU A 1 111 ? -8.492 -8.758 12.695 1 56.19 111 GLU A N 1
ATOM 876 C CA . GLU A 1 111 ? -9.562 -9.492 12.023 1 56.19 111 GLU A CA 1
ATOM 877 C C . GLU A 1 111 ? -9.93 -8.836 10.695 1 56.19 111 GLU A C 1
ATOM 879 O O . GLU A 1 111 ? -10.398 -9.5 9.773 1 56.19 111 GLU A O 1
ATOM 884 N N . LEU A 1 112 ? -9.531 -7.539 10.508 1 63.62 112 LEU A N 1
ATOM 885 C CA . LEU A 1 112 ? -10.008 -6.84 9.32 1 63.62 112 LEU A CA 1
ATOM 886 C C . LEU A 1 112 ? -8.852 -6.523 8.375 1 63.62 112 LEU A C 1
ATOM 888 O O . LEU A 1 112 ? -9.07 -6.242 7.195 1 63.62 112 LEU A O 1
ATOM 892 N N . SER A 1 113 ? -7.637 -6.625 8.969 1 75.69 113 SER A N 1
ATOM 893 C CA . SER A 1 113 ? -6.488 -6.332 8.117 1 75.69 113 SER A CA 1
ATOM 894 C C . SER A 1 113 ? -5.238 -7.051 8.609 1 75.69 113 SER A C 1
ATOM 896 O O . SER A 1 113 ? -5.164 -7.453 9.773 1 75.69 113 SER A O 1
ATOM 898 N N . CYS A 1 114 ? -4.352 -7.316 7.688 1 83.25 114 CYS A N 1
ATOM 899 C CA . CYS A 1 114 ? -3.088 -7.949 8.047 1 83.25 114 CYS A CA 1
ATOM 900 C C . CYS A 1 114 ? -1.972 -7.508 7.105 1 83.25 114 CYS A C 1
ATOM 902 O O . CYS A 1 114 ? -2.207 -7.285 5.918 1 83.25 114 CYS A O 1
ATOM 904 N N . ASN A 1 115 ? -0.84 -7.414 7.754 1 87.19 115 ASN A N 1
ATOM 905 C CA . ASN A 1 115 ? 0.38 -7.207 6.98 1 87.19 115 ASN A CA 1
ATOM 906 C C . ASN A 1 115 ? 1.201 -8.492 6.879 1 87.19 115 ASN A C 1
ATOM 908 O O . ASN A 1 115 ? 1.476 -9.141 7.891 1 87.19 115 ASN A O 1
ATOM 912 N N . LEU A 1 116 ? 1.594 -8.805 5.73 1 92.38 116 LEU A N 1
ATOM 913 C CA . LEU A 1 116 ? 2.42 -9.984 5.484 1 92.38 116 LEU A CA 1
ATOM 914 C C . LEU A 1 116 ? 3.727 -9.602 4.797 1 92.38 116 LEU A C 1
ATOM 916 O O . LEU A 1 116 ? 3.799 -8.57 4.125 1 92.38 116 LEU A O 1
ATOM 920 N N . THR A 1 117 ? 4.707 -10.414 5.027 1 94.69 117 THR A N 1
ATOM 921 C CA . THR A 1 117 ? 5.93 -10.344 4.234 1 94.69 117 THR A CA 1
ATOM 922 C C . THR A 1 117 ? 5.875 -11.344 3.08 1 94.69 117 THR A C 1
ATOM 924 O O . THR A 1 117 ? 5.438 -12.484 3.256 1 94.69 117 THR A O 1
ATOM 927 N N . GLY A 1 118 ? 6.254 -10.875 1.928 1 97.06 118 GLY A N 1
ATOM 928 C CA . GLY A 1 118 ? 6.297 -11.734 0.755 1 97.06 118 GLY A CA 1
ATOM 929 C C . GLY A 1 118 ? 7.668 -11.797 0.112 1 97.06 118 GLY A C 1
ATOM 930 O O . GLY A 1 118 ? 8.445 -10.836 0.191 1 97.06 118 GLY A O 1
ATOM 931 N N . TYR A 1 119 ? 7.926 -12.953 -0.541 1 98.12 119 TYR A N 1
ATOM 932 C CA . TYR A 1 119 ? 9.133 -13.141 -1.334 1 98.12 119 TYR A CA 1
ATOM 933 C C . TYR A 1 119 ? 8.812 -13.781 -2.68 1 98.12 119 TYR A C 1
ATOM 935 O O . TYR A 1 119 ? 8.242 -14.867 -2.736 1 98.12 119 TYR A O 1
ATOM 943 N N . VAL A 1 120 ? 9.164 -13.055 -3.748 1 98.62 120 VAL A N 1
ATOM 944 C CA . VAL A 1 120 ? 8.977 -13.672 -5.062 1 98.62 120 VAL A CA 1
ATOM 945 C C . VAL A 1 120 ? 9.875 -14.898 -5.188 1 98.62 120 VAL A C 1
ATOM 947 O O . VAL A 1 120 ? 11.102 -14.789 -5.105 1 98.62 120 VAL A O 1
ATOM 950 N N . GLU A 1 121 ? 9.281 -16.031 -5.379 1 97.19 121 GLU A N 1
ATOM 951 C CA . GLU A 1 121 ? 10.031 -17.266 -5.477 1 97.19 121 GLU A CA 1
ATOM 952 C C . GLU A 1 121 ? 10.211 -17.703 -6.934 1 97.19 121 GLU A C 1
ATOM 954 O O . GLU A 1 121 ? 11.227 -18.297 -7.293 1 97.19 121 GLU A O 1
ATOM 959 N N . GLN A 1 122 ? 9.172 -17.469 -7.766 1 97.25 122 GLN A N 1
ATOM 960 C CA . GLN A 1 122 ? 9.219 -17.828 -9.18 1 97.25 122 GLN A CA 1
ATOM 961 C C . GLN A 1 122 ? 8.562 -16.75 -10.039 1 97.25 122 GLN A C 1
ATOM 963 O O . GLN A 1 122 ? 7.613 -16.109 -9.609 1 97.25 122 GLN A O 1
ATOM 968 N N . VAL A 1 123 ? 9.086 -16.578 -11.172 1 97.25 123 VAL A N 1
ATOM 969 C CA . VAL A 1 123 ? 8.539 -15.672 -12.18 1 97.25 123 VAL A CA 1
ATOM 970 C C . VAL A 1 123 ? 8.281 -16.438 -13.469 1 97.25 123 VAL A C 1
ATOM 972 O O . VAL A 1 123 ? 9.141 -17.188 -13.945 1 97.25 123 VAL A O 1
ATOM 975 N N . PHE A 1 124 ? 7.074 -16.266 -13.984 1 94.69 124 PHE A N 1
ATOM 976 C CA . PHE A 1 124 ? 6.695 -16.891 -15.25 1 94.69 124 PHE A CA 1
ATOM 977 C C . PHE A 1 124 ? 6.395 -15.836 -16.312 1 94.69 124 PHE A C 1
ATOM 979 O O . PHE A 1 124 ? 5.523 -14.984 -16.109 1 94.69 124 PHE A O 1
ATOM 986 N N . ASP A 1 125 ? 7.078 -15.93 -17.391 1 91.94 125 ASP A N 1
ATOM 987 C CA . ASP A 1 125 ? 6.73 -15.07 -18.516 1 91.94 125 ASP A CA 1
ATOM 988 C C . ASP A 1 125 ? 5.441 -15.539 -19.188 1 91.94 125 ASP A C 1
ATOM 990 O O . ASP A 1 125 ? 5.324 -16.703 -19.578 1 91.94 125 ASP A O 1
ATOM 994 N N . GLU A 1 126 ? 4.523 -14.672 -19.359 1 84.81 126 GLU A N 1
ATOM 995 C CA . GLU A 1 126 ? 3.223 -15.07 -19.891 1 84.81 126 GLU A CA 1
ATOM 996 C C . GLU A 1 126 ? 3.332 -15.523 -21.344 1 84.81 126 GLU A C 1
ATOM 998 O O . GLU A 1 126 ? 2.463 -16.234 -21.844 1 84.81 126 GLU A O 1
ATOM 1003 N N . ASP A 1 127 ? 4.379 -15.078 -21.953 1 84 127 ASP A N 1
ATOM 1004 C CA . ASP A 1 127 ? 4.586 -15.477 -23.344 1 84 127 ASP A CA 1
ATOM 1005 C C . ASP A 1 127 ? 5.211 -16.859 -23.438 1 84 127 ASP A C 1
ATOM 1007 O O . ASP A 1 127 ? 5.293 -17.453 -24.516 1 84 127 ASP A O 1
ATOM 1011 N N . GLU A 1 128 ? 5.594 -17.359 -22.281 1 85.69 128 GLU A N 1
ATOM 1012 C CA . GLU A 1 128 ? 6.191 -18.688 -22.281 1 85.69 128 GLU A CA 1
ATOM 1013 C C . GLU A 1 128 ? 5.121 -19.766 -22.406 1 85.69 128 GLU A C 1
ATOM 1015 O O . GLU A 1 128 ? 4.023 -19.641 -21.859 1 85.69 128 GLU A O 1
ATOM 1020 N N . ASP A 1 129 ? 5.449 -20.797 -23.109 1 84.62 129 ASP A N 1
ATOM 1021 C CA . ASP A 1 129 ? 4.516 -21.891 -23.359 1 84.62 129 ASP A CA 1
ATOM 1022 C C . ASP A 1 129 ? 4.879 -23.125 -22.531 1 84.62 129 ASP A C 1
ATOM 1024 O O . ASP A 1 129 ? 5.039 -24.219 -23.078 1 84.62 129 ASP A O 1
ATOM 1028 N N . SER A 1 130 ? 5.09 -23 -21.266 1 92.38 130 SER A N 1
ATOM 1029 C CA . SER A 1 130 ? 5.32 -24.156 -20.391 1 92.38 130 SER A CA 1
ATOM 1030 C C . SER A 1 130 ? 4.031 -24.594 -19.703 1 92.38 130 SER A C 1
ATOM 1032 O O . SER A 1 130 ? 3.129 -23.781 -19.5 1 92.38 130 SER A O 1
ATOM 1034 N N . ASP A 1 131 ? 3.986 -25.875 -19.312 1 95.5 131 ASP A N 1
ATOM 1035 C CA . ASP A 1 131 ? 2.822 -26.422 -18.625 1 95.5 131 ASP A CA 1
ATOM 1036 C C . ASP A 1 131 ? 2.609 -25.734 -17.281 1 95.5 131 ASP A C 1
ATOM 1038 O O . ASP A 1 131 ? 1.47 -25.484 -16.875 1 95.5 131 ASP A O 1
ATOM 1042 N N . GLU A 1 132 ? 3.682 -25.406 -16.641 1 96.25 132 GLU A N 1
ATOM 1043 C CA . GLU A 1 132 ? 3.596 -24.75 -15.336 1 96.25 132 GLU A CA 1
ATOM 1044 C C . GLU A 1 132 ? 3.035 -23.344 -15.461 1 96.25 132 GLU A C 1
ATOM 1046 O O . GLU A 1 132 ? 2.17 -22.938 -14.68 1 96.25 132 GLU A O 1
ATOM 1051 N N . THR A 1 133 ? 3.512 -22.609 -16.453 1 94.19 133 THR A N 1
ATOM 1052 C CA . THR A 1 133 ? 3.006 -21.266 -16.703 1 94.19 133 THR A CA 1
ATOM 1053 C C . THR A 1 133 ? 1.514 -21.297 -17.016 1 94.19 133 THR A C 1
ATOM 1055 O O . THR A 1 133 ? 0.742 -20.5 -16.484 1 94.19 133 THR A O 1
ATOM 1058 N N . LYS A 1 134 ? 1.132 -22.234 -17.844 1 92.88 134 LYS A N 1
ATOM 1059 C CA . LYS A 1 134 ? -0.275 -22.375 -18.203 1 92.88 134 LYS A CA 1
ATOM 1060 C C . LYS A 1 134 ? -1.127 -22.703 -16.984 1 92.88 134 LYS A C 1
ATOM 1062 O O . LYS A 1 134 ? -2.23 -22.172 -16.828 1 92.88 134 LYS A O 1
ATOM 1067 N N . TYR A 1 135 ? -0.585 -23.578 -16.203 1 95.88 135 TYR A N 1
ATOM 1068 C CA . TYR A 1 135 ? -1.285 -24 -14.992 1 95.88 135 TYR A CA 1
ATOM 1069 C C . TYR A 1 135 ? -1.593 -22.812 -14.094 1 95.88 135 TYR A C 1
ATOM 1071 O O . TYR A 1 135 ? -2.746 -22.578 -13.719 1 95.88 135 TYR A O 1
ATOM 1079 N N . TYR A 1 136 ? -0.58 -21.969 -13.773 1 95.19 136 TYR A N 1
ATOM 1080 C CA . TYR A 1 136 ? -0.745 -20.828 -12.883 1 95.19 136 TYR A 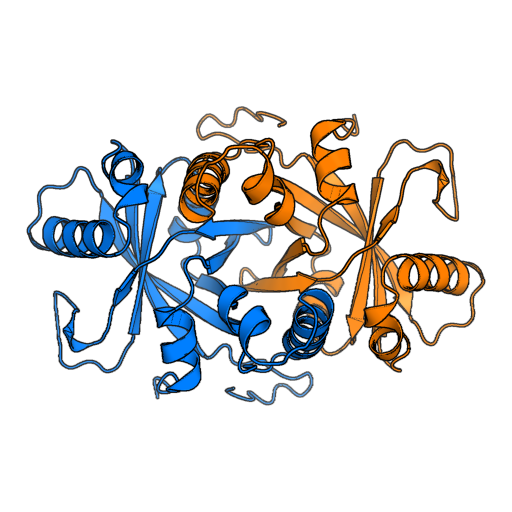CA 1
ATOM 1081 C C . TYR A 1 136 ? -1.57 -19.734 -13.547 1 95.19 136 TYR A C 1
ATOM 1083 O O . TYR A 1 136 ? -2.348 -19.047 -12.883 1 95.19 136 TYR A O 1
ATOM 1091 N N . ARG A 1 137 ? -1.397 -19.562 -14.797 1 92.06 137 ARG A N 1
ATOM 1092 C CA . ARG A 1 137 ? -2.221 -18.609 -15.523 1 92.06 137 ARG A CA 1
ATOM 1093 C C . ARG A 1 137 ? -3.701 -18.953 -15.406 1 92.06 137 ARG A C 1
ATOM 1095 O O . ARG A 1 137 ? -4.531 -18.078 -15.141 1 92.06 137 ARG A O 1
ATOM 1102 N N . ASP A 1 138 ? -4 -20.219 -15.609 1 92.44 138 ASP A N 1
ATOM 1103 C CA . ASP A 1 138 ? -5.383 -20.672 -15.523 1 92.44 138 ASP A CA 1
ATOM 1104 C C . ASP A 1 138 ? -5.953 -20.453 -14.125 1 92.44 138 ASP A C 1
ATOM 1106 O O . ASP A 1 138 ? -7.105 -20.031 -13.977 1 92.44 138 ASP A O 1
ATOM 1110 N N . LEU A 1 139 ? -5.152 -20.75 -13.094 1 95.06 139 LEU A N 1
ATOM 1111 C CA . LEU A 1 139 ? -5.586 -20.516 -11.719 1 95.06 139 LEU A CA 1
ATOM 1112 C C . LEU A 1 139 ? -5.867 -19.031 -11.492 1 95.06 139 LEU A C 1
ATOM 1114 O O . LEU A 1 139 ? -6.863 -18.672 -10.852 1 95.06 139 LEU A O 1
ATOM 1118 N N . HIS A 1 140 ? -5.004 -18.172 -12.039 1 93.31 140 HIS A N 1
ATOM 1119 C CA . HIS A 1 140 ? -5.121 -16.734 -11.836 1 93.31 140 HIS A CA 1
ATOM 1120 C C . HIS A 1 140 ? -6.355 -16.188 -12.547 1 93.31 140 HIS A C 1
ATOM 1122 O O . HIS A 1 140 ? -7.062 -15.336 -11.992 1 93.31 140 HIS A O 1
ATOM 1128 N N . ILE A 1 141 ? -6.629 -16.688 -13.719 1 88.69 141 ILE A N 1
ATOM 1129 C CA . ILE A 1 141 ? -7.781 -16.25 -14.492 1 88.69 141 ILE A CA 1
ATOM 1130 C C . ILE A 1 141 ? -9.07 -16.688 -13.805 1 88.69 141 ILE A C 1
ATOM 1132 O O . ILE A 1 141 ? -10.023 -15.922 -13.695 1 88.69 141 ILE A O 1
ATOM 1136 N N . LYS A 1 142 ? -9.086 -17.922 -13.367 1 91.88 142 LYS A N 1
ATOM 1137 C CA . LYS A 1 142 ? -10.258 -18.453 -12.695 1 91.88 142 LYS A CA 1
ATOM 1138 C C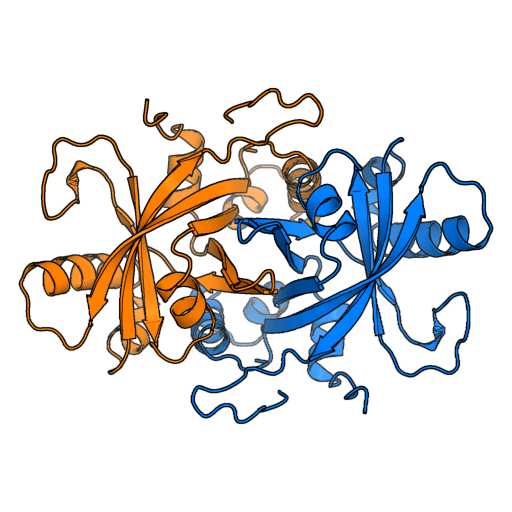 . LYS A 1 142 ? -10.617 -17.625 -11.469 1 91.88 142 LYS A C 1
ATOM 1140 O O . LYS A 1 142 ? -11.797 -17.391 -11.195 1 91.88 142 LYS A O 1
ATOM 1145 N N . SER A 1 143 ? -9.586 -17.188 -10.727 1 90.88 143 SER A N 1
ATOM 1146 C CA . SER A 1 143 ? -9.789 -16.438 -9.484 1 90.88 143 SER A CA 1
ATOM 1147 C C . SER A 1 143 ? -10.133 -14.977 -9.773 1 90.88 143 SER A C 1
ATOM 1149 O O . SER A 1 143 ? -10.641 -14.273 -8.898 1 90.88 143 SER A O 1
ATOM 1151 N N . ASN A 1 144 ? -9.703 -14.516 -10.977 1 85 144 ASN A N 1
ATOM 1152 C CA . ASN A 1 144 ? -9.906 -13.117 -11.352 1 85 144 ASN A CA 1
ATOM 1153 C C . ASN A 1 144 ? -10.57 -13 -12.719 1 85 144 ASN A C 1
ATOM 1155 O O . ASN A 1 144 ? -9.984 -12.438 -13.648 1 85 144 ASN A O 1
ATOM 1159 N N . PRO A 1 145 ? -11.719 -13.445 -12.836 1 77.19 145 PRO A N 1
ATOM 1160 C CA . PRO A 1 145 ? -12.352 -13.5 -14.156 1 77.19 145 PRO A CA 1
ATOM 1161 C C . PRO A 1 145 ? -12.484 -12.125 -14.805 1 77.19 145 PRO A C 1
ATOM 1163 O O . PRO A 1 145 ? -12.383 -12 -16.031 1 77.19 145 PRO A O 1
ATOM 1166 N N . ASP A 1 146 ? -12.641 -11.102 -14.023 1 70.31 146 ASP A N 1
ATOM 1167 C CA . ASP A 1 146 ? -12.812 -9.758 -14.57 1 70.31 146 ASP A CA 1
ATOM 1168 C C . ASP A 1 146 ? -11.492 -9.195 -15.078 1 70.31 146 ASP A C 1
ATOM 1170 O O . ASP A 1 146 ? -11.477 -8.273 -15.898 1 70.31 146 ASP A O 1
ATOM 1174 N N . ALA A 1 147 ? -10.438 -9.812 -14.609 1 68.19 147 ALA A N 1
ATOM 1175 C CA . ALA A 1 147 ? -9.125 -9.297 -14.984 1 68.19 147 ALA A CA 1
ATOM 1176 C C . ALA A 1 147 ? -8.562 -10.047 -16.188 1 68.19 147 ALA A C 1
ATOM 1178 O O . ALA A 1 147 ? -7.449 -9.766 -16.6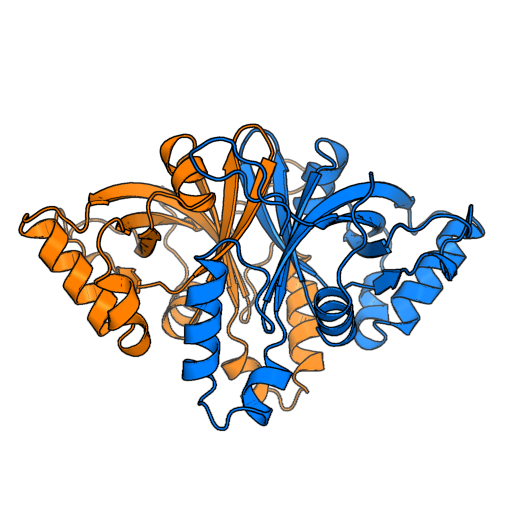41 1 68.19 147 ALA A O 1
ATOM 1179 N N . LYS A 1 148 ? -9.281 -10.898 -16.781 1 71.38 148 LYS A N 1
ATOM 1180 C CA . LYS A 1 148 ? -8.82 -11.789 -17.828 1 71.38 148 LYS A CA 1
ATOM 1181 C C . LYS A 1 148 ? -8.234 -11 -19 1 71.38 148 LYS A C 1
ATOM 1183 O O . LYS A 1 148 ? -7.145 -11.32 -19.484 1 71.38 148 LYS A O 1
ATOM 1188 N N . PRO A 1 149 ? -8.844 -9.953 -19.406 1 63.84 149 PRO A N 1
ATOM 1189 C CA . PRO A 1 149 ? -8.273 -9.234 -20.547 1 63.84 149 PRO A CA 1
ATOM 1190 C C . PRO A 1 149 ? -6.902 -8.641 -20.25 1 63.84 149 PRO A C 1
ATOM 1192 O O . PRO A 1 149 ? -6.074 -8.5 -21.156 1 63.84 149 PRO A O 1
ATOM 1195 N N . PHE A 1 150 ? -6.68 -8.391 -19.031 1 64.06 150 PHE A N 1
ATOM 1196 C CA . PHE A 1 150 ? -5.41 -7.785 -18.641 1 64.06 150 PHE A CA 1
ATOM 1197 C C . PHE A 1 150 ? -4.344 -8.852 -18.438 1 64.06 150 PHE A C 1
ATOM 1199 O O . PHE A 1 150 ? -3.146 -8.562 -18.531 1 64.06 150 PHE A O 1
ATOM 1206 N N . LEU A 1 151 ? -4.82 -9.938 -18.156 1 69.62 151 LEU A N 1
ATOM 1207 C CA . LEU A 1 151 ? -3.902 -11.039 -17.859 1 69.62 151 LEU A CA 1
ATOM 1208 C C . LEU A 1 151 ? -3.391 -11.672 -19.156 1 69.62 151 LEU A C 1
ATOM 1210 O O . LEU A 1 151 ? -2.336 -12.312 -19.156 1 69.62 151 LEU A O 1
ATOM 1214 N N . GLU A 1 152 ? -4.145 -11.43 -20.188 1 64.69 152 GLU A N 1
ATOM 1215 C CA . GLU A 1 152 ? -3.781 -12.031 -21.469 1 64.69 152 GLU A CA 1
ATOM 1216 C C . GLU A 1 152 ? -2.963 -11.07 -22.312 1 64.69 152 GLU A C 1
ATOM 1218 O O . GLU A 1 152 ? -2.707 -11.336 -23.484 1 64.69 152 GLU A O 1
ATOM 1223 N N . ASN A 1 153 ? -2.617 -10.023 -21.594 1 59.69 153 ASN A N 1
ATOM 1224 C CA . ASN A 1 153 ? -1.858 -9.047 -22.359 1 59.69 153 ASN A CA 1
ATOM 1225 C C . ASN A 1 153 ? -0.401 -9.469 -22.516 1 59.69 153 ASN A C 1
ATOM 1227 O O . ASN A 1 153 ? 0.217 -9.961 -21.578 1 59.69 153 ASN A O 1
ATOM 1231 N N . LYS A 1 154 ? 0.043 -9.398 -23.719 1 67.31 154 LYS A N 1
ATOM 1232 C CA . LYS A 1 154 ? 1.442 -9.648 -24.047 1 67.31 154 LYS A CA 1
ATOM 1233 C C . LYS A 1 154 ? 2.371 -8.766 -23.234 1 67.31 154 LYS A C 1
ATOM 1235 O O . LYS A 1 154 ? 2.049 -7.605 -22.953 1 67.31 154 LYS A O 1
ATOM 1240 N N . GLY A 1 155 ? 3.436 -9.359 -22.594 1 83.62 155 GLY A N 1
ATOM 1241 C CA . GLY A 1 155 ? 4.473 -8.633 -21.891 1 83.62 155 GLY A CA 1
ATOM 1242 C C . GLY A 1 155 ? 4.293 -8.656 -20.375 1 83.62 155 GLY A C 1
ATOM 1243 O O . GLY A 1 155 ? 5.051 -8.016 -19.641 1 83.62 155 GLY A O 1
ATOM 1244 N N . ALA A 1 156 ? 3.309 -9.5 -20 1 86.94 156 ALA A N 1
ATOM 1245 C CA . ALA A 1 156 ? 3.09 -9.602 -18.562 1 86.94 156 ALA A CA 1
ATOM 1246 C C . ALA A 1 156 ? 3.836 -10.789 -17.969 1 86.94 156 ALA A C 1
ATOM 1248 O O . ALA A 1 156 ? 4.289 -11.672 -18.719 1 86.94 156 ALA A O 1
ATOM 1249 N N . ALA A 1 157 ? 4.098 -10.719 -16.75 1 92.81 157 ALA A N 1
ATOM 1250 C CA . ALA A 1 157 ? 4.684 -11.82 -15.977 1 92.81 157 ALA A CA 1
ATOM 1251 C C . ALA A 1 157 ? 3.783 -12.219 -14.812 1 92.81 157 ALA A C 1
ATOM 1253 O O . ALA A 1 157 ? 3.113 -11.375 -14.219 1 92.81 157 ALA A O 1
ATOM 1254 N N . LEU A 1 158 ? 3.764 -13.508 -14.555 1 94.25 158 LEU A N 1
ATOM 1255 C CA . LEU A 1 158 ? 3.176 -14.039 -13.336 1 94.25 158 LEU A CA 1
ATOM 1256 C C . LEU A 1 158 ? 4.234 -14.211 -12.25 1 94.25 158 LEU A C 1
ATOM 1258 O O . LEU A 1 158 ? 5.297 -14.781 -12.492 1 94.25 158 LEU A O 1
ATOM 1262 N N . LEU A 1 159 ? 3.984 -13.648 -11.125 1 97.31 159 LEU A N 1
ATOM 1263 C CA . LEU A 1 159 ? 4.91 -13.766 -10.008 1 97.31 159 LEU A CA 1
ATOM 1264 C C . LEU A 1 159 ? 4.301 -14.602 -8.883 1 97.31 159 LEU A C 1
ATOM 1266 O O . LEU A 1 159 ? 3.211 -14.297 -8.398 1 97.31 159 LEU A O 1
ATOM 1270 N N . LEU A 1 160 ? 4.945 -15.68 -8.547 1 98.06 160 LEU A N 1
ATOM 1271 C CA . LEU A 1 160 ? 4.574 -16.5 -7.395 1 98.06 160 LEU A CA 1
ATOM 1272 C C . LEU A 1 160 ? 5.301 -16.031 -6.137 1 98.06 160 LEU A C 1
ATOM 1274 O O . LEU A 1 160 ? 6.523 -16.156 -6.039 1 98.06 160 LEU A O 1
ATOM 1278 N N . ILE A 1 161 ? 4.527 -15.547 -5.152 1 98.31 161 ILE A N 1
ATOM 1279 C CA . ILE A 1 161 ? 5.082 -14.898 -3.969 1 98.31 161 ILE A CA 1
ATOM 1280 C C . ILE A 1 161 ? 4.832 -15.766 -2.738 1 98.31 161 ILE A C 1
ATOM 1282 O O . ILE A 1 161 ? 3.682 -15.992 -2.359 1 98.31 161 ILE A O 1
ATOM 1286 N N . LYS A 1 162 ? 5.863 -16.234 -2.143 1 97.38 162 LYS A N 1
ATOM 1287 C CA . LYS A 1 162 ? 5.734 -16.922 -0.858 1 97.38 162 LYS A CA 1
ATOM 1288 C C . LYS A 1 162 ? 5.383 -15.93 0.253 1 97.38 162 LYS A C 1
ATOM 1290 O O . LYS A 1 162 ? 5.996 -14.867 0.363 1 97.38 162 LYS A O 1
ATOM 1295 N N . ILE A 1 163 ? 4.367 -16.219 1.059 1 95.94 163 ILE A N 1
ATOM 1296 C CA . ILE A 1 163 ? 3.959 -15.258 2.076 1 95.94 163 ILE A CA 1
ATOM 1297 C C . ILE A 1 163 ? 4.305 -15.797 3.463 1 95.94 163 ILE A C 1
ATOM 1299 O O . ILE A 1 163 ? 4.219 -17 3.709 1 95.94 163 ILE A O 1
ATOM 1303 N N . GLU A 1 164 ? 4.734 -14.898 4.336 1 91.44 164 GLU A N 1
ATOM 1304 C CA . GLU A 1 164 ? 5.07 -15.148 5.734 1 91.44 164 GLU A CA 1
ATOM 1305 C C . GLU A 1 164 ? 4.473 -14.078 6.648 1 91.44 164 GLU A C 1
ATOM 1307 O O . GLU A 1 164 ? 4.199 -12.961 6.203 1 91.44 164 GLU A O 1
ATOM 1312 N N . LEU A 1 165 ? 4.188 -14.5 7.84 1 82.31 165 LEU A N 1
ATOM 1313 C CA . LEU A 1 165 ? 3.711 -13.508 8.797 1 82.31 165 LEU A CA 1
ATOM 1314 C C . LEU A 1 165 ? 4.773 -12.445 9.047 1 82.31 165 LEU A C 1
ATOM 1316 O O . LEU A 1 165 ? 5.965 -12.75 9.117 1 82.31 165 LEU A O 1
ATOM 1320 N N . SER A 1 166 ? 4.355 -11.211 8.859 1 70.31 166 SER A N 1
ATOM 1321 C CA . SER A 1 166 ? 5.277 -10.102 9.078 1 70.31 166 SER A CA 1
ATOM 1322 C C . SER A 1 166 ? 5.719 -10.039 10.539 1 70.31 166 SER A C 1
ATOM 1324 O O . SER A 1 166 ? 4.941 -10.352 11.445 1 70.31 166 SER A O 1
ATOM 1326 N N . LYS A 1 167 ? 6.965 -10.414 10.844 1 53.38 167 LYS A N 1
ATOM 1327 C CA . LYS A 1 167 ? 7.465 -10.297 12.211 1 53.38 167 LYS A CA 1
ATOM 1328 C C . LYS A 1 167 ? 7.633 -8.836 12.609 1 53.38 167 LYS A C 1
ATOM 1330 O O . LYS A 1 167 ? 8.195 -8.039 11.852 1 53.38 167 LYS A O 1
ATOM 1335 N N . VAL A 1 168 ? 6.594 -8.242 13.125 1 47.41 168 VAL A N 1
ATOM 1336 C CA . VAL A 1 168 ? 6.844 -6.891 13.609 1 47.41 168 VAL A CA 1
ATOM 1337 C C . VAL A 1 168 ? 7.98 -6.91 14.625 1 47.41 168 VAL A C 1
ATOM 1339 O O . VAL A 1 168 ? 8 -7.75 15.531 1 47.41 168 VAL A O 1
ATOM 1342 N N . VAL A 1 169 ? 9.164 -6.594 14.18 1 41.34 169 VAL A N 1
ATOM 1343 C CA . VAL A 1 169 ? 10.25 -6.391 15.133 1 41.34 169 VAL A CA 1
ATOM 1344 C C . VAL A 1 169 ? 9.914 -5.227 16.062 1 41.34 169 VAL A C 1
ATOM 1346 O O . VAL A 1 169 ? 9.586 -4.129 15.602 1 41.34 169 VAL A O 1
ATOM 1349 N N . ASP A 1 170 ? 9.453 -5.559 17.25 1 42.28 170 ASP A N 1
ATOM 1350 C CA . ASP A 1 170 ? 9.242 -4.469 18.203 1 42.28 170 ASP A CA 1
ATOM 1351 C C . ASP A 1 170 ? 10.555 -3.76 18.516 1 42.28 170 ASP A C 1
ATOM 1353 O O . ASP A 1 170 ? 11.617 -4.156 18.031 1 42.28 170 ASP A O 1
ATOM 1357 N N . SER A 1 171 ? 10.367 -2.613 18.984 1 37.44 171 SER A N 1
ATOM 1358 C CA . SER A 1 171 ? 11.469 -1.728 19.359 1 37.44 171 SER A CA 1
ATOM 1359 C C . SER A 1 171 ? 12.57 -2.494 20.078 1 37.44 171 SER A C 1
ATOM 1361 O O . SER A 1 171 ? 13.719 -2.057 20.109 1 37.44 171 SER A O 1
ATOM 1363 N N . ASN A 1 172 ? 12.266 -3.459 20.875 1 40.88 172 ASN A N 1
ATOM 1364 C CA . ASN A 1 172 ? 13.234 -4.234 21.641 1 40.88 172 ASN A CA 1
ATOM 1365 C C . ASN A 1 172 ? 13.727 -5.453 20.875 1 40.88 172 ASN A C 1
ATOM 1367 O O . ASN A 1 172 ? 14.273 -6.391 21.453 1 40.88 172 ASN A O 1
ATOM 1371 N N . PHE A 1 173 ? 13.656 -5.387 19.578 1 38.16 173 PHE A N 1
ATOM 1372 C CA . PHE A 1 173 ? 14.164 -6.414 18.688 1 38.16 173 PHE A CA 1
ATOM 1373 C C . PHE A 1 173 ? 13.5 -7.758 18.953 1 38.16 173 PHE A C 1
ATOM 1375 O O . PHE A 1 173 ? 14.078 -8.812 18.688 1 38.16 173 PHE A O 1
ATOM 1382 N N . ASN A 1 174 ? 12.539 -7.695 19.922 1 35.41 174 ASN A N 1
ATOM 1383 C CA . ASN A 1 174 ? 11.766 -8.914 20.109 1 35.41 174 ASN A CA 1
ATOM 1384 C C . ASN A 1 174 ? 10.852 -9.18 18.906 1 35.41 174 ASN A C 1
ATOM 1386 O O . ASN A 1 174 ? 10.25 -8.25 18.359 1 35.41 174 ASN A O 1
ATOM 1390 N N . ILE A 1 175 ? 11.203 -10.172 18.203 1 39.72 175 ILE A N 1
ATOM 1391 C CA . ILE A 1 175 ? 10.445 -10.711 17.078 1 39.72 175 ILE A CA 1
ATOM 1392 C C . ILE A 1 175 ? 9.086 -11.195 17.562 1 39.72 175 ILE A C 1
ATOM 1394 O O . ILE A 1 175 ? 9 -12.062 18.438 1 39.72 175 ILE A O 1
ATOM 1398 N N . SER A 1 176 ? 8.109 -10.234 17.672 1 36.91 176 SER A N 1
ATOM 1399 C CA . SER A 1 176 ? 6.809 -10.844 17.906 1 36.91 176 SER A CA 1
ATOM 1400 C C . SER A 1 176 ? 6.121 -11.227 16.594 1 36.91 176 SER A C 1
ATOM 1402 O O . SER A 1 176 ? 6.09 -10.43 15.656 1 36.91 176 SER A O 1
ATOM 1404 N N . LYS A 1 177 ? 6.414 -12.516 16.312 1 44.75 177 LYS A N 1
ATOM 1405 C CA . LYS A 1 177 ? 5.695 -13.141 15.203 1 44.75 177 LYS A CA 1
ATOM 1406 C C . LYS A 1 177 ? 4.184 -13.008 15.391 1 44.75 177 LYS A C 1
ATOM 1408 O O . LYS A 1 177 ? 3.668 -13.203 16.484 1 44.75 177 LYS A O 1
ATOM 1413 N N . TYR A 1 178 ? 3.641 -11.992 14.633 1 39.47 178 TYR A N 1
ATOM 1414 C CA . TYR A 1 178 ? 2.193 -12.109 14.773 1 39.47 178 TYR A CA 1
ATOM 1415 C C . TYR A 1 178 ? 1.602 -12.914 13.617 1 39.47 178 TYR A C 1
ATOM 1417 O O . TYR A 1 178 ? 2.154 -12.938 12.516 1 39.47 178 TYR A O 1
ATOM 1425 N N . MET B 1 1 ? 11.25 22.469 -10.391 1 34.06 1 MET B N 1
ATOM 1426 C CA . MET B 1 1 ? 9.922 22.922 -10.781 1 34.06 1 MET B CA 1
ATOM 1427 C C . MET B 1 1 ? 8.844 22.047 -10.141 1 34.06 1 MET B C 1
ATOM 1429 O O . MET B 1 1 ? 8.789 20.844 -10.391 1 34.06 1 MET B O 1
ATOM 1433 N N . THR B 1 2 ? 8.516 22.312 -8.898 1 47.66 2 THR B N 1
ATOM 1434 C CA . THR B 1 2 ? 7.547 21.547 -8.117 1 47.66 2 THR B CA 1
ATOM 1435 C C . THR B 1 2 ? 6.242 21.375 -8.898 1 47.66 2 THR B C 1
ATOM 1437 O O . THR B 1 2 ? 5.625 22.359 -9.312 1 47.66 2 THR B O 1
ATOM 1440 N N . THR B 1 3 ? 6.176 20.406 -9.711 1 61.19 3 THR B N 1
ATOM 1441 C CA . THR B 1 3 ? 5 20.219 -10.562 1 61.19 3 THR B CA 1
ATOM 1442 C C . THR B 1 3 ? 3.725 20.25 -9.727 1 61.19 3 THR B C 1
ATOM 1444 O O . THR B 1 3 ? 3.674 19.656 -8.641 1 61.19 3 THR B O 1
ATOM 1447 N N . GLU B 1 4 ? 2.953 21.234 -10.062 1 79.94 4 GLU B N 1
ATOM 1448 C CA . GLU B 1 4 ? 1.629 21.422 -9.477 1 79.94 4 GLU B CA 1
ATOM 1449 C C . GLU B 1 4 ? 0.821 20.125 -9.523 1 79.94 4 GLU B C 1
ATOM 1451 O O . GLU B 1 4 ? 0.854 19.406 -10.523 1 79.94 4 GLU B O 1
ATOM 1456 N N . ILE B 1 5 ? 0.331 19.75 -8.375 1 85.06 5 ILE B N 1
ATOM 1457 C CA . ILE B 1 5 ? -0.545 18.578 -8.305 1 85.06 5 ILE B CA 1
ATOM 1458 C C . ILE B 1 5 ? -1.829 18.859 -9.086 1 85.06 5 ILE B C 1
ATOM 1460 O O . ILE B 1 5 ? -2.508 19.859 -8.844 1 85.06 5 ILE B O 1
ATOM 1464 N N . PRO B 1 6 ? -2.105 18.062 -10.055 1 86.31 6 PRO B N 1
ATOM 1465 C CA . PRO B 1 6 ? -3.328 18.266 -10.836 1 86.31 6 PRO B CA 1
ATOM 1466 C C . PRO B 1 6 ? -4.582 18.312 -9.969 1 86.31 6 PRO B C 1
ATOM 1468 O O . PRO B 1 6 ? -4.633 17.688 -8.914 1 86.31 6 PRO B O 1
ATOM 1471 N N . SER B 1 7 ? -5.613 19.016 -10.453 1 86.56 7 SER B N 1
ATOM 1472 C CA . SER B 1 7 ? -6.867 19.172 -9.734 1 86.56 7 SER B CA 1
ATOM 1473 C C . SER B 1 7 ? -7.543 17.828 -9.492 1 86.56 7 SER B C 1
ATOM 1475 O O . SER B 1 7 ? -8.211 17.641 -8.469 1 86.56 7 SER B O 1
ATOM 1477 N N . SER B 1 8 ? -7.426 16.859 -10.422 1 83.69 8 SER B N 1
ATOM 1478 C CA . SER B 1 8 ? -8.039 15.539 -10.281 1 83.69 8 SER B CA 1
ATOM 1479 C C . SER B 1 8 ? -7.453 14.789 -9.086 1 83.69 8 SER B C 1
ATOM 1481 O O . SER B 1 8 ? -8.172 14.102 -8.359 1 83.69 8 SER B O 1
ATOM 1483 N N . VAL B 1 9 ? -6.137 14.992 -8.891 1 86.88 9 VAL B N 1
ATOM 1484 C CA . VAL B 1 9 ? -5.465 14.344 -7.77 1 86.88 9 VAL B CA 1
ATOM 1485 C C . VAL B 1 9 ? -5.902 14.992 -6.457 1 86.88 9 VAL B C 1
ATOM 1487 O O . VAL B 1 9 ? -6.172 14.297 -5.473 1 86.88 9 VAL B O 1
ATOM 1490 N N . LEU B 1 10 ? -6 16.297 -6.555 1 90.06 10 LEU B N 1
ATOM 1491 C CA . LEU B 1 10 ? -6.457 17 -5.367 1 90.06 10 LEU B CA 1
ATOM 1492 C C . LEU B 1 10 ? -7.875 16.594 -4.996 1 90.06 10 LEU B C 1
ATOM 1494 O O . LEU B 1 10 ? -8.195 16.453 -3.814 1 90.06 10 LEU B O 1
ATOM 1498 N N . HIS B 1 11 ? -8.727 16.422 -5.961 1 87.25 11 HIS B N 1
ATOM 1499 C CA . HIS B 1 11 ? -10.094 15.977 -5.73 1 87.25 11 HIS B CA 1
ATOM 1500 C C . HIS B 1 11 ? -10.117 14.594 -5.082 1 87.25 11 HIS B C 1
ATOM 1502 O O . HIS B 1 11 ? -10.891 14.352 -4.152 1 87.25 11 HIS B O 1
ATOM 1508 N N . LEU B 1 12 ? -9.281 13.719 -5.578 1 86.19 12 LEU B N 1
ATOM 1509 C CA . LEU B 1 12 ? -9.164 12.383 -5.008 1 86.19 12 LEU B CA 1
ATOM 1510 C C . LEU B 1 12 ? -8.758 12.445 -3.541 1 86.19 12 LEU B C 1
ATOM 1512 O O . LEU B 1 12 ? -9.375 11.797 -2.691 1 86.19 12 LEU B O 1
ATOM 1516 N N . LEU B 1 13 ? -7.758 13.289 -3.266 1 91.56 13 LEU B N 1
ATOM 1517 C CA . LEU B 1 13 ? -7.23 13.406 -1.91 1 91.56 13 LEU B CA 1
ATOM 1518 C C . LEU B 1 13 ? -8.258 14.062 -0.987 1 91.56 13 LEU B C 1
ATOM 1520 O O . LEU B 1 13 ? -8.281 13.789 0.214 1 91.56 13 LEU B O 1
ATOM 1524 N N . GLN B 1 14 ? -9.078 14.828 -1.558 1 90.69 14 GLN B N 1
ATOM 1525 C CA . GLN B 1 14 ? -10.086 15.523 -0.762 1 90.69 14 GLN B CA 1
ATOM 1526 C C . GLN B 1 14 ? -11.242 14.586 -0.397 1 90.69 14 GLN B C 1
ATOM 1528 O O . GLN B 1 14 ? -11.953 14.82 0.583 1 90.69 14 GLN B O 1
ATOM 1533 N N . ASN B 1 15 ? -11.383 13.508 -1.148 1 83.75 15 ASN B N 1
ATOM 1534 C CA . ASN B 1 15 ? -12.578 12.695 -0.983 1 83.75 15 ASN B CA 1
ATOM 1535 C C . ASN B 1 15 ? -12.242 11.32 -0.398 1 83.75 15 ASN B C 1
ATOM 1537 O O . ASN B 1 15 ? -13.125 10.633 0.121 1 83.75 15 ASN B O 1
ATOM 1541 N N . ALA B 1 16 ? -10.992 10.961 -0.568 1 83.31 16 ALA B N 1
ATOM 1542 C CA . ALA B 1 16 ? -10.602 9.68 0.005 1 83.31 16 ALA B CA 1
ATOM 1543 C C . ALA B 1 16 ? -10.469 9.773 1.523 1 83.31 16 ALA B C 1
ATOM 1545 O O . ALA B 1 16 ? -10.133 10.828 2.061 1 83.31 16 ALA B O 1
ATOM 1546 N N . ASN B 1 17 ? -10.68 8.703 2.168 1 78.69 17 ASN B N 1
ATOM 1547 C CA . ASN B 1 17 ? -10.578 8.688 3.623 1 78.69 17 ASN B CA 1
ATOM 1548 C C . ASN B 1 17 ? -9.211 8.188 4.082 1 78.69 17 ASN B C 1
ATOM 1550 O O . ASN B 1 17 ? -8.742 8.547 5.164 1 78.69 17 ASN B O 1
ATOM 1554 N N . PHE B 1 18 ? -8.641 7.332 3.201 1 84.69 18 PHE B N 1
ATOM 1555 C CA . PHE B 1 18 ? -7.402 6.672 3.588 1 84.69 18 PHE B CA 1
ATOM 1556 C C . PHE B 1 18 ? -6.391 6.715 2.451 1 84.69 18 PHE B C 1
ATOM 1558 O O . PHE B 1 18 ? -6.762 6.883 1.287 1 84.69 18 PHE B O 1
ATOM 1565 N N . ILE B 1 19 ? -5.207 6.613 2.891 1 90.44 19 ILE B N 1
ATOM 1566 C CA . ILE B 1 19 ? -4.125 6.383 1.938 1 90.44 19 ILE B CA 1
ATOM 1567 C C . ILE B 1 19 ? -3.369 5.109 2.311 1 90.44 19 ILE B C 1
ATOM 1569 O O . ILE B 1 19 ? -3.404 4.676 3.463 1 90.44 19 ILE B O 1
ATOM 1573 N N . HIS B 1 20 ? -2.812 4.5 1.365 1 91.31 20 HIS B N 1
ATOM 1574 C CA . HIS B 1 20 ? -1.857 3.418 1.575 1 91.31 20 HIS B CA 1
ATOM 1575 C C . HIS B 1 20 ? -0.422 3.92 1.46 1 91.31 20 HIS B C 1
ATOM 1577 O O . HIS B 1 20 ? 0.011 4.332 0.382 1 91.31 20 HIS B O 1
ATOM 1583 N N . LEU B 1 21 ? 0.273 3.859 2.557 1 95.06 21 LEU B N 1
ATOM 1584 C CA . LEU B 1 21 ? 1.605 4.438 2.684 1 95.06 21 LEU B CA 1
ATOM 1585 C C . LEU B 1 21 ? 2.68 3.365 2.553 1 95.06 21 LEU B C 1
ATOM 1587 O O . LEU B 1 21 ? 2.744 2.441 3.367 1 95.06 21 LEU B O 1
ATOM 1591 N N . GLY B 1 22 ? 3.475 3.48 1.513 1 96.44 22 GLY B N 1
ATOM 1592 C CA . GLY B 1 22 ? 4.637 2.617 1.368 1 96.44 22 GLY B CA 1
ATOM 1593 C C . GLY B 1 22 ? 5.914 3.246 1.887 1 96.44 22 GLY B C 1
ATOM 1594 O O . GLY B 1 22 ? 6.273 4.355 1.486 1 96.44 22 GLY B O 1
ATOM 1595 N N . THR B 1 23 ? 6.57 2.625 2.814 1 97.94 23 THR B N 1
ATOM 1596 C CA . THR B 1 23 ? 7.863 3.035 3.35 1 97.94 23 THR B CA 1
ATOM 1597 C C . THR B 1 23 ? 8.883 1.908 3.217 1 97.94 23 THR B C 1
ATOM 1599 O O . THR B 1 23 ? 8.531 0.778 2.875 1 97.94 23 THR B O 1
ATOM 1602 N N . CYS B 1 24 ? 10.172 2.232 3.305 1 98.06 24 CYS B N 1
ATOM 1603 C CA . CYS B 1 24 ? 11.172 1.165 3.303 1 98.06 24 CYS B CA 1
ATOM 1604 C C . CYS B 1 24 ? 12.453 1.616 3.984 1 98.06 24 CYS B C 1
ATOM 1606 O O . CYS B 1 24 ? 12.727 2.814 4.078 1 98.06 24 CYS B O 1
ATOM 1608 N N . LEU B 1 25 ? 13.102 0.707 4.5 1 97.56 25 LEU B N 1
ATOM 1609 C CA . LEU B 1 25 ? 14.445 0.873 5.043 1 97.56 25 LEU B CA 1
ATOM 1610 C C . LEU B 1 25 ? 15.305 -0.343 4.73 1 97.56 25 LEU B C 1
ATOM 1612 O O . LEU B 1 25 ? 14.883 -1.482 4.934 1 97.56 25 LEU B O 1
ATOM 1616 N N . ASN B 1 26 ? 16.484 -0.167 4.133 1 96.69 26 ASN B N 1
ATOM 1617 C CA . ASN B 1 26 ? 17.406 -1.237 3.75 1 96.69 26 ASN B CA 1
ATOM 1618 C C . ASN B 1 26 ? 16.734 -2.236 2.811 1 96.69 26 ASN B C 1
ATOM 1620 O O . ASN B 1 26 ? 16.859 -3.449 2.988 1 96.69 26 ASN B O 1
ATOM 1624 N N . ASN B 1 27 ? 15.914 -1.713 1.957 1 95.69 27 ASN B N 1
ATOM 1625 C CA . ASN B 1 27 ? 15.227 -2.449 0.901 1 95.69 27 ASN B CA 1
ATOM 1626 C C . ASN B 1 27 ? 14.219 -3.443 1.475 1 95.69 27 ASN B C 1
ATOM 1628 O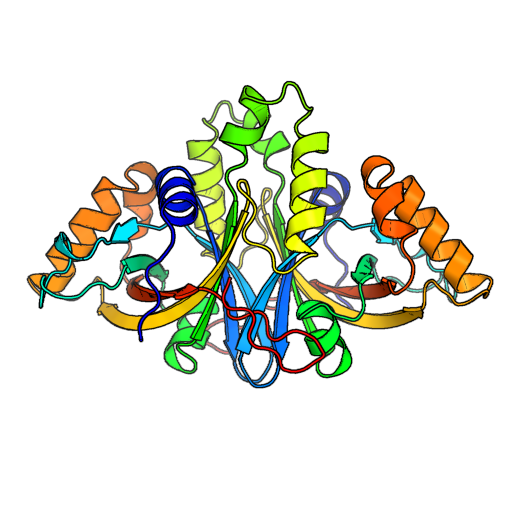 O . ASN B 1 27 ? 13.969 -4.492 0.875 1 95.69 27 ASN B O 1
ATOM 1632 N N . VAL B 1 28 ? 13.75 -3.178 2.689 1 97.12 28 VAL B N 1
ATOM 1633 C CA . VAL B 1 28 ? 12.609 -3.896 3.234 1 97.12 28 VAL B CA 1
ATOM 1634 C C . VAL B 1 28 ? 11.367 -3.006 3.178 1 97.12 28 VAL B C 1
ATOM 1636 O O . VAL B 1 28 ? 11.273 -2.016 3.904 1 97.12 28 VAL B O 1
ATOM 1639 N N . PRO B 1 29 ? 10.445 -3.326 2.342 1 97.69 29 PRO B N 1
ATOM 1640 C CA . PRO B 1 29 ? 9.25 -2.49 2.186 1 97.69 29 PRO B CA 1
ATOM 1641 C C . PRO B 1 29 ? 8.211 -2.734 3.277 1 97.69 29 PRO B C 1
ATOM 1643 O O . PRO B 1 29 ? 8.203 -3.803 3.895 1 97.69 29 PRO B O 1
ATOM 1646 N N . HIS B 1 30 ? 7.422 -1.77 3.553 1 95.25 30 HIS B N 1
ATOM 1647 C CA . HIS B 1 30 ? 6.316 -1.825 4.5 1 95.25 30 HIS B CA 1
ATOM 1648 C C . HIS B 1 30 ? 5.145 -0.967 4.031 1 95.25 30 HIS B C 1
ATOM 1650 O O . HIS B 1 30 ? 5.336 0.187 3.639 1 95.25 30 HIS B O 1
ATOM 1656 N N . VAL B 1 31 ? 3.949 -1.564 4.023 1 94.19 31 VAL B N 1
ATOM 1657 C CA . VAL B 1 31 ? 2.754 -0.815 3.65 1 94.19 31 VAL B CA 1
ATOM 1658 C C . VAL B 1 31 ? 1.841 -0.663 4.863 1 94.19 31 VAL B C 1
ATOM 1660 O O . VAL B 1 31 ? 1.644 -1.614 5.625 1 94.19 31 VAL B O 1
ATOM 1663 N N . SER B 1 32 ? 1.278 0.516 5.012 1 89.81 32 SER B N 1
ATOM 1664 C CA . SER B 1 32 ? 0.332 0.787 6.09 1 89.81 32 SER B CA 1
ATOM 1665 C C . SER B 1 32 ? -0.869 1.579 5.582 1 89.81 32 SER B C 1
ATOM 1667 O O . SER B 1 32 ? -0.749 2.363 4.637 1 89.81 32 SER B O 1
ATOM 1669 N N . LEU B 1 33 ? -1.933 1.325 6.176 1 87.19 33 LEU B N 1
ATOM 1670 C CA . LEU B 1 33 ? -3.143 2.109 5.961 1 87.19 33 LEU B CA 1
ATOM 1671 C C . LEU B 1 33 ? -3.205 3.289 6.926 1 87.19 33 LEU B C 1
ATOM 1673 O O . LEU B 1 33 ? -3.049 3.113 8.133 1 87.19 33 LEU B O 1
ATOM 1677 N N . MET B 1 34 ? -3.441 4.523 6.297 1 87.31 34 MET B N 1
ATOM 1678 C CA . MET B 1 34 ? -3.348 5.703 7.156 1 87.31 34 MET B CA 1
ATOM 1679 C C . MET B 1 34 ? -4.504 6.66 6.891 1 87.31 34 MET B C 1
ATOM 1681 O O . MET B 1 34 ? -4.863 6.902 5.738 1 87.31 34 MET B O 1
ATOM 1685 N N . ASN B 1 35 ? -5.035 7.137 8.016 1 86.31 35 ASN B N 1
ATOM 1686 C CA . ASN B 1 35 ? -5.723 8.414 7.883 1 86.31 35 ASN B CA 1
ATOM 1687 C C . ASN B 1 35 ? -4.742 9.547 7.578 1 86.31 35 ASN B C 1
ATOM 1689 O O . ASN B 1 35 ? -3.553 9.438 7.879 1 86.31 35 ASN B O 1
ATOM 1693 N N . TYR B 1 36 ? -5.324 10.602 7.023 1 92.06 36 TYR B N 1
ATOM 1694 C CA . TYR B 1 36 ? -4.457 11.719 6.672 1 92.06 36 TYR B CA 1
ATOM 1695 C C . TYR B 1 36 ? -5.246 13.023 6.629 1 92.06 36 TYR B C 1
ATOM 1697 O O . TYR B 1 36 ? -6.48 13.016 6.648 1 92.06 36 TYR B O 1
ATOM 1705 N N . THR B 1 37 ? -4.551 14.109 6.699 1 96.06 37 THR B N 1
ATOM 1706 C CA . THR B 1 37 ? -5.086 15.438 6.426 1 96.06 37 THR B CA 1
ATOM 1707 C C . THR B 1 37 ? -4.332 16.094 5.273 1 96.06 37 THR B C 1
ATOM 1709 O O . THR B 1 37 ? -3.102 16.141 5.277 1 96.06 37 THR B O 1
ATOM 1712 N N . LEU B 1 38 ? -5.059 16.5 4.258 1 97.19 38 LEU B N 1
ATOM 1713 C CA . LEU B 1 38 ? -4.457 17.281 3.184 1 97.19 38 LEU B CA 1
ATOM 1714 C C . LEU B 1 38 ? -4.203 18.719 3.627 1 97.19 38 LEU B C 1
ATOM 1716 O O . LEU B 1 38 ? -5.109 19.375 4.129 1 97.19 38 LEU B O 1
ATOM 1720 N N . ILE B 1 39 ? -2.979 19.156 3.475 1 97.19 39 ILE B N 1
ATOM 1721 C CA . ILE B 1 39 ? -2.588 20.531 3.816 1 97.19 39 ILE B CA 1
ATOM 1722 C C . ILE B 1 39 ? -2.316 21.328 2.541 1 97.19 39 ILE B C 1
ATOM 1724 O O . ILE B 1 39 ? -1.363 21.031 1.813 1 97.19 39 ILE B O 1
ATOM 1728 N N . SER B 1 40 ? -3.146 22.266 2.307 1 95.19 40 SER B N 1
ATOM 1729 C CA . SER B 1 40 ? -2.934 23.156 1.169 1 95.19 40 SER B CA 1
ATOM 1730 C C . SER B 1 40 ? -1.859 24.188 1.472 1 95.19 40 SER B C 1
ATOM 1732 O O . SER B 1 40 ? -1.479 24.375 2.629 1 95.19 40 SER B O 1
ATOM 1734 N N . PRO B 1 41 ? -1.402 24.844 0.438 1 94.12 41 PRO B N 1
ATOM 1735 C CA . PRO B 1 41 ? -0.38 25.875 0.661 1 94.12 41 PRO B CA 1
ATOM 1736 C C . PRO B 1 41 ? -0.819 26.938 1.665 1 94.12 41 PRO B C 1
ATOM 1738 O O . PRO B 1 41 ? -0.021 27.359 2.5 1 94.12 41 PRO B O 1
ATOM 1741 N N . GLU B 1 42 ? -2.1 27.266 1.656 1 94.19 42 GLU B N 1
ATOM 1742 C CA . GLU B 1 42 ? -2.609 28.328 2.527 1 94.19 42 GLU B CA 1
ATOM 1743 C C . GLU B 1 42 ? -2.732 27.844 3.969 1 94.19 42 GLU B C 1
ATOM 1745 O O . GLU B 1 42 ? -2.889 28.641 4.887 1 94.19 42 GLU B O 1
ATOM 1750 N N . GLN B 1 43 ? -2.654 26.531 4.195 1 96.25 43 GLN B N 1
ATOM 1751 C CA . GLN B 1 43 ? -2.826 25.953 5.523 1 96.25 43 GLN B CA 1
ATOM 1752 C C . GLN B 1 43 ? -1.479 25.672 6.176 1 96.25 43 GLN B C 1
ATOM 1754 O O . GLN B 1 43 ? -1.422 25.203 7.316 1 96.25 43 GLN B O 1
ATOM 1759 N N . LYS B 1 44 ? -0.408 25.922 5.539 1 95.81 44 LYS B N 1
ATOM 1760 C CA . LYS B 1 44 ? 0.9 25.75 6.164 1 95.81 44 LYS B CA 1
ATOM 1761 C C . LYS B 1 44 ? 1.101 26.734 7.312 1 95.81 44 LYS B C 1
ATOM 1763 O O . LYS B 1 44 ? 0.722 27.906 7.211 1 95.81 44 LYS B O 1
ATOM 1768 N N . TYR B 1 45 ? 1.727 26.172 8.297 1 95.56 45 TYR B N 1
ATOM 1769 C CA . TYR B 1 45 ? 1.917 27.016 9.469 1 95.56 45 TYR B CA 1
ATOM 1770 C C . TYR B 1 45 ? 2.891 28.156 9.172 1 95.56 45 TYR B C 1
ATOM 1772 O O . TYR B 1 45 ? 2.59 29.312 9.43 1 95.56 45 TYR B O 1
ATOM 1780 N N . HIS B 1 46 ? 4.098 27.672 8.594 1 87.25 46 HIS B N 1
ATOM 1781 C CA . HIS B 1 46 ? 5.082 28.688 8.211 1 87.25 46 HIS B CA 1
ATOM 1782 C C . HIS B 1 46 ? 5.133 28.844 6.695 1 87.25 46 HIS B C 1
ATOM 1784 O O . HIS B 1 46 ? 5.039 27.859 5.957 1 87.25 46 HIS B O 1
ATOM 1790 N N . ASP B 1 47 ? 5.234 29.922 6.145 1 82.38 47 ASP B N 1
ATOM 1791 C CA . ASP B 1 47 ? 5.453 30.219 4.73 1 82.38 47 ASP B CA 1
ATOM 1792 C C . ASP B 1 47 ? 4.234 29.828 3.895 1 82.38 47 ASP B C 1
ATOM 1794 O O . ASP B 1 47 ? 4.25 28.812 3.195 1 82.38 47 ASP B O 1
ATOM 1798 N N . LYS B 1 48 ? 3.324 30.531 3.809 1 84.81 48 LYS B N 1
ATOM 1799 C CA . LYS B 1 48 ? 2.061 30.312 3.113 1 84.81 48 LYS B CA 1
ATOM 1800 C C . LYS B 1 48 ? 2.164 30.719 1.645 1 84.81 48 LYS B C 1
ATOM 1802 O O . LYS B 1 48 ? 1.16 30.734 0.929 1 84.81 48 LYS B O 1
ATOM 1807 N N . THR B 1 49 ? 3.396 30.969 1.212 1 82.94 49 THR B N 1
ATOM 1808 C CA . THR B 1 49 ? 3.57 31.438 -0.159 1 82.94 49 THR B CA 1
ATOM 1809 C C . THR B 1 49 ? 3.988 30.281 -1.073 1 82.94 49 THR B C 1
ATOM 1811 O O . THR B 1 49 ? 4.031 30.438 -2.295 1 82.94 49 THR B O 1
ATOM 1814 N N . GLY B 1 50 ? 4.203 29.234 -0.54 1 85.88 50 GLY B N 1
ATOM 1815 C CA . GLY B 1 50 ? 4.605 28.094 -1.357 1 85.88 50 GLY B CA 1
ATOM 1816 C C . GLY B 1 50 ? 3.455 27.484 -2.145 1 85.88 50 GLY B C 1
ATOM 1817 O O . GLY B 1 50 ? 2.32 27.953 -2.055 1 85.88 50 GLY B O 1
ATOM 1818 N N . LYS B 1 51 ? 3.787 26.609 -3.033 1 89.38 51 LYS B N 1
ATOM 1819 C CA . LYS B 1 51 ? 2.779 25.984 -3.889 1 89.38 51 LYS B CA 1
ATOM 1820 C C . LYS B 1 51 ? 2.629 24.5 -3.572 1 89.38 51 LYS B C 1
ATOM 1822 O O . LYS B 1 51 ? 1.795 23.812 -4.168 1 89.38 51 LYS B O 1
ATOM 1827 N N . ASN B 1 52 ? 3.352 24.141 -2.578 1 93 52 ASN B N 1
ATOM 1828 C CA . ASN B 1 52 ? 3.379 22.703 -2.299 1 93 52 ASN B CA 1
ATOM 1829 C C . ASN B 1 52 ? 2.178 22.281 -1.463 1 93 52 ASN B C 1
ATOM 1831 O O . ASN B 1 52 ? 1.721 23.016 -0.594 1 93 52 ASN B O 1
ATOM 1835 N N . HIS B 1 53 ? 1.671 21.062 -1.8 1 95.88 53 HIS B N 1
ATOM 1836 C CA . HIS B 1 53 ? 0.693 20.406 -0.948 1 95.88 53 HIS B CA 1
ATOM 1837 C C . HIS B 1 53 ? 1.36 19.359 -0.051 1 95.88 53 HIS B C 1
ATOM 1839 O O . HIS B 1 53 ? 2.436 18.859 -0.377 1 95.88 53 HIS B O 1
ATOM 1845 N N . TYR B 1 54 ? 0.74 19.156 1.108 1 97.06 54 TYR B N 1
ATOM 1846 C CA . TYR B 1 54 ? 1.281 18.219 2.084 1 97.06 54 TYR B CA 1
ATOM 1847 C C . TYR B 1 54 ? 0.2 17.266 2.586 1 97.06 54 TYR B C 1
ATOM 1849 O O . TYR B 1 54 ? -0.991 17.578 2.508 1 97.06 54 TYR B O 1
ATOM 1857 N N . LEU B 1 55 ? 0.648 16.156 3.029 1 97.94 55 LEU B N 1
ATOM 1858 C CA . LEU B 1 55 ? -0.176 15.281 3.857 1 97.94 55 LEU B CA 1
ATOM 1859 C C . LEU B 1 55 ? 0.324 15.266 5.297 1 97.94 55 LEU B C 1
ATOM 1861 O O . LEU B 1 55 ? 1.533 15.242 5.539 1 97.94 55 LEU B O 1
ATOM 1865 N N . LEU B 1 56 ? -0.609 15.367 6.148 1 97 56 LEU B N 1
ATOM 1866 C CA . LEU B 1 56 ? -0.332 15.203 7.57 1 97 56 LEU B CA 1
ATOM 1867 C C . LEU B 1 56 ? -0.82 13.852 8.07 1 97 56 LEU B C 1
ATOM 1869 O O . LEU B 1 56 ? -1.993 13.508 7.902 1 97 56 LEU B O 1
ATOM 1873 N N . ILE B 1 57 ? 0.096 13.07 8.633 1 93.94 57 ILE B N 1
ATOM 1874 C CA . ILE B 1 57 ? -0.289 11.797 9.234 1 93.94 57 ILE B CA 1
ATOM 1875 C C . ILE B 1 57 ? 0.203 11.734 10.68 1 93.94 57 ILE B C 1
ATOM 1877 O O . ILE B 1 57 ? 1.066 12.516 11.078 1 93.94 57 ILE B O 1
ATOM 1881 N N . SER B 1 58 ? -0.396 10.844 11.422 1 90.88 58 SER B N 1
ATOM 1882 C CA . SER B 1 58 ? 0.027 10.586 12.797 1 90.88 58 SER B CA 1
ATOM 1883 C C . SER B 1 58 ? 0.32 9.102 13.016 1 90.88 58 SER B C 1
ATOM 1885 O O . SER B 1 58 ? -0.404 8.242 12.516 1 90.88 58 SER B O 1
ATOM 1887 N N . THR B 1 59 ? 1.348 8.812 13.719 1 88.38 59 THR B N 1
ATOM 1888 C CA . THR B 1 59 ? 1.711 7.43 14.008 1 88.38 59 THR B CA 1
ATOM 1889 C C . THR B 1 59 ? 2.471 7.336 15.328 1 88.38 59 THR B C 1
ATOM 1891 O O . THR B 1 59 ? 3.295 8.203 15.641 1 88.38 59 THR B O 1
ATOM 1894 N N . PRO B 1 60 ? 2.148 6.262 16.094 1 87.19 60 PRO B N 1
ATOM 1895 C CA . PRO B 1 60 ? 3.033 6.035 17.25 1 87.19 60 PRO B CA 1
ATOM 1896 C C . PRO B 1 60 ? 4.496 5.867 16.844 1 87.19 60 PRO B C 1
ATOM 1898 O O . PRO B 1 60 ? 4.785 5.355 15.758 1 87.19 60 PRO B O 1
ATOM 1901 N N . LYS B 1 61 ? 5.438 6.211 17.672 1 89.44 61 LYS B N 1
ATOM 1902 C CA . LYS B 1 61 ? 6.863 6.227 17.359 1 89.44 61 LYS B CA 1
ATOM 1903 C C . LYS B 1 61 ? 7.449 4.82 17.391 1 89.44 61 LYS B C 1
ATOM 1905 O O . LYS B 1 61 ? 8.578 4.598 16.938 1 89.44 61 LYS B O 1
ATOM 1910 N N . ASP B 1 62 ? 6.703 3.855 17.859 1 85.62 62 ASP B N 1
ATOM 1911 C CA . ASP B 1 62 ? 7.191 2.48 17.906 1 85.62 62 ASP B CA 1
ATOM 1912 C C . ASP B 1 62 ? 6.656 1.658 16.734 1 85.62 62 ASP B C 1
ATOM 1914 O O . ASP B 1 62 ? 6.711 0.427 16.766 1 85.62 62 ASP B O 1
ATOM 1918 N N . THR B 1 63 ? 6.199 2.252 15.734 1 86.56 63 THR B N 1
ATOM 1919 C CA . THR B 1 63 ? 5.715 1.566 14.547 1 86.56 63 THR B CA 1
ATOM 1920 C C . THR B 1 63 ? 6.832 1.411 13.516 1 86.56 63 THR B C 1
ATOM 1922 O O . THR B 1 63 ? 7.805 2.172 13.531 1 86.56 63 THR B O 1
ATOM 1925 N N . GLN B 1 64 ? 6.734 0.491 12.625 1 90.56 64 GLN B N 1
ATOM 1926 C CA . GLN B 1 64 ? 7.695 0.26 11.555 1 90.56 64 GLN B CA 1
ATOM 1927 C C . GLN B 1 64 ? 7.742 1.444 10.594 1 90.56 64 GLN B C 1
ATOM 1929 O O . GLN B 1 64 ? 8.82 1.833 10.133 1 90.56 64 GLN B O 1
ATOM 1934 N N . LYS B 1 65 ? 6.582 1.991 10.258 1 92.56 65 LYS B N 1
ATOM 1935 C CA . LYS B 1 65 ? 6.562 3.117 9.328 1 92.56 65 LYS B CA 1
ATOM 1936 C C . LYS B 1 65 ? 7.316 4.312 9.891 1 92.56 65 LYS B C 1
ATOM 1938 O O . LYS B 1 65 ? 8.047 4.996 9.172 1 92.56 65 LYS B O 1
ATOM 1943 N N . TYR B 1 66 ? 7.141 4.578 11.195 1 92.62 66 TYR B N 1
ATOM 1944 C CA . TYR B 1 66 ? 7.887 5.672 11.797 1 92.62 66 TYR B CA 1
ATOM 1945 C C . TYR B 1 66 ? 9.383 5.402 11.75 1 92.62 66 TYR B C 1
ATOM 1947 O O . TYR B 1 66 ? 10.172 6.285 11.375 1 92.62 66 TYR B O 1
ATOM 1955 N N . HIS B 1 67 ? 9.75 4.23 12.148 1 94.75 67 HIS B N 1
ATOM 1956 C CA . HIS B 1 67 ? 11.164 3.859 12.109 1 94.75 67 HIS B CA 1
ATOM 1957 C C . HIS B 1 67 ? 11.742 4.027 10.711 1 94.75 67 HIS B C 1
ATOM 1959 O O . HIS B 1 67 ? 12.797 4.629 10.539 1 94.75 67 HIS B O 1
ATOM 1965 N N . ASN B 1 68 ? 11.07 3.537 9.742 1 96.81 68 ASN B N 1
ATOM 1966 C CA . ASN B 1 68 ? 11.516 3.676 8.367 1 96.81 68 ASN B CA 1
ATOM 1967 C C . ASN B 1 68 ? 11.688 5.141 7.973 1 96.81 68 ASN B C 1
ATOM 1969 O O . ASN B 1 68 ? 12.742 5.539 7.477 1 96.81 68 ASN B O 1
ATOM 1973 N N . LEU B 1 69 ? 10.656 5.918 8.273 1 97.94 69 LEU B N 1
ATOM 1974 C CA . LEU B 1 69 ? 10.609 7.301 7.801 1 97.94 69 LEU B CA 1
ATOM 1975 C C . LEU B 1 69 ? 11.625 8.164 8.531 1 97.94 69 LEU B C 1
ATOM 1977 O O . LEU B 1 69 ? 12.07 9.188 8.016 1 97.94 69 LEU B O 1
ATOM 1981 N N . SER B 1 70 ? 11.969 7.77 9.75 1 97.62 70 SER B N 1
ATOM 1982 C CA . SER B 1 70 ? 12.977 8.508 10.5 1 97.62 70 SER B CA 1
ATOM 1983 C C . SER B 1 70 ? 14.352 8.359 9.867 1 97.62 70 SER B C 1
ATOM 1985 O O . SER B 1 70 ? 15.219 9.227 10.039 1 97.62 70 SER B O 1
ATOM 1987 N N . GLN B 1 71 ? 14.602 7.309 9.062 1 98.12 71 GLN B N 1
ATOM 1988 C CA . GLN B 1 71 ? 15.898 7.047 8.438 1 98.12 71 GLN B CA 1
ATOM 1989 C C . GLN B 1 71 ? 15.836 7.246 6.93 1 98.12 71 GLN B C 1
ATOM 1991 O O . GLN B 1 71 ? 16.828 7.633 6.309 1 98.12 71 GLN B O 1
ATOM 1996 N N . ASN B 1 72 ? 14.727 6.992 6.34 1 98.44 72 ASN B N 1
ATOM 1997 C CA . ASN B 1 72 ? 14.422 7.207 4.93 1 98.44 72 ASN B CA 1
ATOM 1998 C C . ASN B 1 72 ? 13.117 7.977 4.754 1 98.44 72 ASN B C 1
ATOM 2000 O O . ASN B 1 72 ? 12.039 7.383 4.727 1 98.44 72 ASN B O 1
ATOM 2004 N N . PRO B 1 73 ? 13.234 9.273 4.566 1 98.62 73 PRO B N 1
ATOM 2005 C CA . PRO B 1 73 ? 12.031 10.117 4.594 1 98.62 73 PRO B CA 1
ATOM 2006 C C . PRO B 1 73 ? 11.172 9.961 3.344 1 98.62 73 PRO B C 1
ATOM 2008 O O . PRO B 1 73 ? 10.086 10.539 3.26 1 98.62 73 PRO B O 1
ATOM 2011 N N . GLN B 1 74 ? 11.617 9.234 2.354 1 98.25 74 GLN B N 1
ATOM 2012 C CA . GLN B 1 74 ? 10.844 9.047 1.127 1 98.25 74 GLN B CA 1
ATOM 2013 C C . GLN B 1 74 ? 9.781 7.969 1.307 1 98.25 74 GLN B C 1
ATOM 2015 O O . GLN B 1 74 ? 10.031 6.934 1.929 1 98.25 74 GLN B O 1
ATOM 2020 N N . CYS B 1 75 ? 8.562 8.234 0.86 1 98.19 75 CYS B N 1
ATOM 2021 C CA . CYS B 1 75 ? 7.477 7.266 0.91 1 98.19 75 CYS B CA 1
ATOM 2022 C C . CYS B 1 75 ? 6.668 7.289 -0.383 1 98.19 75 CYS B C 1
ATOM 2024 O O . CYS B 1 75 ? 6.844 8.18 -1.216 1 98.19 75 CYS B O 1
ATOM 2026 N N . SER B 1 76 ? 5.961 6.266 -0.628 1 96.5 76 SER B N 1
ATOM 2027 C CA . SER B 1 76 ? 4.984 6.145 -1.706 1 96.5 76 SER B CA 1
ATOM 2028 C C . SER B 1 76 ? 3.557 6.219 -1.171 1 96.5 76 SER B C 1
ATOM 2030 O O . SER B 1 76 ? 3.244 5.629 -0.135 1 96.5 76 SER B O 1
ATOM 2032 N N . ILE B 1 77 ? 2.736 6.91 -1.892 1 95.31 77 ILE B N 1
ATOM 2033 C CA . ILE B 1 77 ? 1.366 7.125 -1.44 1 95.31 77 ILE B CA 1
ATOM 2034 C C . ILE B 1 77 ? 0.39 6.695 -2.533 1 95.31 77 ILE B C 1
ATOM 2036 O O . ILE B 1 77 ? 0.374 7.273 -3.623 1 95.31 77 ILE B O 1
ATOM 2040 N N . LEU B 1 78 ? -0.39 5.676 -2.217 1 91.44 78 LEU B N 1
ATOM 2041 C CA . LEU B 1 78 ? -1.48 5.262 -3.092 1 91.44 78 LEU B CA 1
ATOM 2042 C C . LEU B 1 78 ? -2.828 5.688 -2.521 1 91.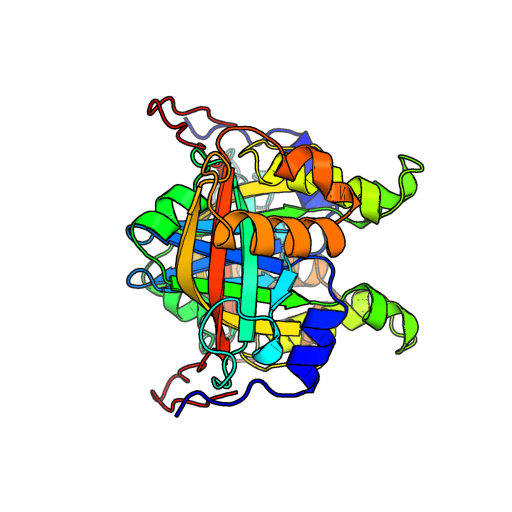44 78 LEU B C 1
ATOM 2044 O O . LEU B 1 78 ? -3.146 5.383 -1.371 1 91.44 78 LEU B O 1
ATOM 2048 N N . VAL B 1 79 ? -3.561 6.43 -3.297 1 89.62 79 VAL B N 1
ATOM 2049 C CA . VAL B 1 79 ? -4.883 6.887 -2.879 1 89.62 79 VAL B CA 1
ATOM 2050 C C . VAL B 1 79 ? -5.926 6.445 -3.902 1 89.62 79 VAL B C 1
ATOM 2052 O O . VAL B 1 79 ? -5.684 6.5 -5.109 1 89.62 79 VAL B O 1
ATOM 2055 N N . HIS B 1 80 ? -6.902 5.898 -3.402 1 78.19 80 HIS B N 1
ATOM 2056 C CA . HIS B 1 80 ? -8.023 5.504 -4.25 1 78.19 80 HIS B CA 1
ATOM 2057 C C . HIS B 1 80 ? -9.359 5.781 -3.561 1 78.19 80 HIS B C 1
ATOM 2059 O O . HIS B 1 80 ? -9.461 5.684 -2.334 1 78.19 80 HIS B O 1
ATOM 2065 N N . ASP B 1 81 ? -10.273 6.305 -4.293 1 71.44 81 ASP B N 1
ATOM 2066 C CA . ASP B 1 81 ? -11.609 6.555 -3.775 1 71.44 81 ASP B CA 1
ATOM 2067 C C . ASP B 1 81 ? -12.586 5.477 -4.238 1 71.44 81 ASP B C 1
ATOM 2069 O O . ASP B 1 81 ? -13.062 5.508 -5.375 1 71.44 81 ASP B O 1
ATOM 2073 N N . TRP B 1 82 ? -12.883 4.531 -3.307 1 59.03 82 TRP B N 1
ATOM 2074 C CA . TRP B 1 82 ? -13.789 3.438 -3.633 1 59.03 82 TRP B CA 1
ATOM 2075 C C . TRP B 1 82 ? -15.234 3.924 -3.664 1 59.03 82 TRP B C 1
ATOM 2077 O O . TRP B 1 82 ? -16.109 3.281 -4.262 1 59.03 82 TRP B O 1
ATOM 2087 N N . THR B 1 83 ? -15.531 4.938 -2.898 1 54.62 83 THR B N 1
ATOM 2088 C CA . THR B 1 83 ? -16.906 5.41 -2.766 1 54.62 83 THR B CA 1
ATOM 2089 C C . THR B 1 83 ? -17.406 5.988 -4.086 1 54.62 83 THR B C 1
ATOM 2091 O O . THR B 1 83 ? -18.578 5.863 -4.414 1 54.62 83 THR B O 1
ATOM 2094 N N . THR B 1 84 ? -16.625 6.754 -4.715 1 48.44 84 THR B N 1
ATOM 2095 C CA . THR B 1 84 ? -17.094 7.402 -5.93 1 48.44 84 THR B CA 1
ATOM 2096 C C . THR B 1 84 ? -17.344 6.375 -7.031 1 48.44 84 THR B C 1
ATOM 2098 O O . THR B 1 84 ? -18.203 6.574 -7.891 1 48.44 84 THR B O 1
ATOM 2101 N N . SER B 1 85 ? -16.5 5.359 -7.016 1 46.62 85 SER B N 1
ATOM 2102 C CA . SER B 1 85 ? -16.641 4.465 -8.156 1 46.62 85 SER B CA 1
ATOM 2103 C C . SER B 1 85 ? -18.016 3.801 -8.172 1 46.62 85 SER B C 1
ATOM 2105 O O . SER B 1 85 ? -18.531 3.451 -9.234 1 46.62 85 SER B O 1
ATOM 2107 N N . THR B 1 86 ? -18.484 3.463 -6.984 1 44.03 86 THR B N 1
ATOM 2108 C CA . THR B 1 86 ? -19.781 2.777 -7.016 1 44.03 86 THR B CA 1
ATOM 2109 C C . THR B 1 86 ? -20.859 3.682 -7.605 1 44.03 86 THR B C 1
ATOM 2111 O O . THR B 1 86 ? -21.875 3.197 -8.094 1 44.03 86 THR B O 1
ATOM 2114 N N . LYS B 1 87 ? -20.875 4.883 -7.156 1 41.31 87 LYS B N 1
ATOM 2115 C CA . LYS B 1 87 ? -22.062 5.652 -7.539 1 41.31 87 LYS B CA 1
ATOM 2116 C C . LYS B 1 87 ? -22.172 5.781 -9.055 1 41.31 87 LYS B C 1
ATOM 2118 O O . LYS B 1 87 ? -23.266 5.902 -9.594 1 41.31 87 LYS B O 1
ATOM 2123 N N . ALA B 1 88 ? -21.062 6.316 -9.547 1 38.69 88 ALA B N 1
ATOM 2124 C CA . ALA B 1 88 ? -21.297 6.895 -10.867 1 38.69 88 ALA B CA 1
ATOM 2125 C C . ALA B 1 88 ? -21.562 5.809 -11.898 1 38.69 88 ALA B C 1
ATOM 2127 O O . ALA B 1 88 ? -22.25 6.043 -12.891 1 38.69 88 ALA B O 1
ATOM 2128 N N . SER B 1 89 ? -20.719 4.859 -12 1 43.78 89 SER B N 1
ATOM 2129 C CA . SER B 1 89 ? -20.672 4.258 -13.328 1 43.78 89 SER B CA 1
ATOM 2130 C C . SER B 1 89 ? -21.578 3.033 -13.414 1 43.78 89 SER B C 1
ATOM 2132 O O . SER B 1 89 ? -21.656 2.385 -14.461 1 43.78 89 SER B O 1
ATOM 2134 N N . GLY B 1 90 ? -22.516 2.943 -12.547 1 46.97 90 GLY B N 1
ATOM 2135 C CA . GLY B 1 90 ? -23.281 1.722 -12.742 1 46.97 90 GLY B CA 1
ATOM 2136 C C . GLY B 1 90 ? -22.422 0.475 -12.766 1 46.97 90 GLY B C 1
ATOM 2137 O O . GLY B 1 90 ? -22.922 -0.626 -13.008 1 46.97 90 GLY B O 1
ATOM 2138 N N . VAL B 1 91 ? -21.188 0.692 -12.812 1 46.75 91 VAL B N 1
ATOM 2139 C CA . VAL B 1 91 ? -20.281 -0.454 -12.883 1 46.75 91 VAL B CA 1
ATOM 2140 C C . VAL B 1 91 ? -20.078 -1.038 -11.484 1 46.75 91 VAL B C 1
ATOM 2142 O O . VAL B 1 91 ? -19.953 -0.297 -10.508 1 46.75 91 VAL B O 1
ATOM 2145 N N . SER B 1 92 ? -20.25 -2.244 -11.391 1 53.09 92 SER B N 1
ATOM 2146 C CA . SER B 1 92 ? -20.094 -2.961 -10.125 1 53.09 92 SER B CA 1
ATOM 2147 C C . SER B 1 92 ? -18.766 -2.619 -9.461 1 53.09 92 SER B C 1
ATOM 2149 O O . SER B 1 92 ? -17.828 -2.182 -10.125 1 53.09 92 SER B O 1
ATOM 2151 N N . ARG B 1 93 ? -18.703 -2.512 -8.25 1 52.5 93 ARG B N 1
ATOM 2152 C CA . ARG B 1 93 ? -17.484 -2.328 -7.465 1 52.5 93 ARG B CA 1
ATOM 2153 C C . ARG B 1 93 ? -16.328 -3.098 -8.078 1 52.5 93 ARG B C 1
ATOM 2155 O O . ARG B 1 93 ? -15.203 -2.59 -8.141 1 52.5 93 ARG B O 1
ATOM 2162 N N . HIS B 1 94 ? -16.75 -4.234 -8.5 1 53.91 94 HIS B N 1
ATOM 2163 C CA . HIS B 1 94 ? -15.758 -5.098 -9.141 1 53.91 94 HIS B CA 1
ATOM 2164 C C . HIS B 1 94 ? -15.242 -4.48 -10.43 1 53.91 94 HIS B C 1
ATOM 2166 O O . HIS B 1 94 ? -14.039 -4.523 -10.703 1 53.91 94 HIS B O 1
ATOM 2172 N N . GLY B 1 95 ? -16.141 -3.945 -11.133 1 55.66 95 GLY B N 1
ATOM 2173 C CA . GLY B 1 95 ? -15.75 -3.305 -12.375 1 55.66 95 GLY B CA 1
ATOM 2174 C C . GLY B 1 95 ? -14.844 -2.102 -12.172 1 55.66 95 GLY B C 1
ATOM 2175 O O . GLY B 1 95 ? -13.883 -1.913 -12.914 1 55.66 95 GLY B O 1
ATOM 2176 N N . GLN B 1 96 ? -15.234 -1.332 -11.32 1 54.66 96 GLN B N 1
ATOM 2177 C CA . GLN B 1 96 ? -14.43 -0.156 -11.008 1 54.66 96 GLN B CA 1
ATOM 2178 C C . GLN B 1 96 ? -13.031 -0.555 -10.539 1 54.66 96 GLN B C 1
ATOM 2180 O O . GLN B 1 96 ? -12.039 0.065 -10.922 1 54.66 96 GLN B O 1
ATOM 2185 N N . LEU B 1 97 ? -13.062 -1.485 -9.844 1 57.81 97 LEU B N 1
ATOM 2186 C CA . LEU B 1 97 ? -11.789 -1.986 -9.328 1 57.81 97 LEU B CA 1
ATOM 2187 C C . LEU B 1 97 ? -10.891 -2.463 -10.469 1 57.81 97 LEU B C 1
ATOM 2189 O O . LEU B 1 97 ? -9.695 -2.164 -10.484 1 57.81 97 LEU B O 1
ATOM 2193 N N . LEU B 1 98 ? -11.57 -3.131 -11.344 1 57.62 98 LEU B N 1
ATOM 2194 C CA . LEU B 1 98 ? -10.789 -3.629 -12.477 1 57.62 98 LEU B CA 1
ATOM 2195 C C . LEU B 1 98 ? -10.164 -2.477 -13.25 1 57.62 98 LEU B C 1
ATOM 2197 O O . LEU B 1 98 ? -9.016 -2.576 -13.695 1 57.62 98 LEU B O 1
ATOM 2201 N N . ARG B 1 99 ? -10.945 -1.492 -13.375 1 59.62 99 ARG B N 1
ATOM 2202 C CA . ARG B 1 99 ? -10.414 -0.334 -14.086 1 59.62 99 ARG B CA 1
ATOM 2203 C C . ARG B 1 99 ? -9.25 0.287 -13.32 1 59.62 99 ARG B C 1
ATOM 2205 O O . ARG B 1 99 ? -8.258 0.708 -13.922 1 59.62 99 ARG B O 1
ATOM 2212 N N . LEU B 1 100 ? -9.438 0.258 -12.102 1 59.31 100 LEU B N 1
ATOM 2213 C CA . LEU B 1 100 ? -8.383 0.811 -11.266 1 59.31 100 LEU B CA 1
ATOM 2214 C C . LEU B 1 100 ? -7.102 -0.01 -11.383 1 59.31 100 LEU B C 1
ATOM 2216 O O . LEU B 1 100 ? -6.016 0.548 -11.547 1 59.31 100 LEU B O 1
ATOM 2220 N N . LEU B 1 101 ? -7.324 -1.238 -11.352 1 59.03 101 LEU B N 1
ATOM 2221 C CA . LEU B 1 101 ? -6.176 -2.131 -11.445 1 59.03 101 LEU B CA 1
ATOM 2222 C C . LEU B 1 101 ? -5.457 -1.955 -12.781 1 59.03 101 LEU B C 1
ATOM 2224 O O . LEU B 1 101 ? -4.227 -1.973 -12.836 1 59.03 101 LEU B O 1
ATOM 2228 N N . GLU B 1 102 ? -6.27 -1.871 -13.688 1 58.03 102 GLU B N 1
ATOM 2229 C CA . GLU B 1 102 ? -5.695 -1.618 -15.008 1 58.03 102 GLU B CA 1
ATOM 2230 C C . GLU B 1 102 ? -4.832 -0.359 -15 1 58.03 102 GLU B C 1
ATOM 2232 O O . GLU B 1 102 ? -3.754 -0.338 -15.602 1 58.03 102 GLU B O 1
ATOM 2237 N N . ASP B 1 103 ? -5.406 0.57 -14.398 1 55.72 103 ASP B N 1
ATOM 2238 C CA . ASP B 1 103 ? -4.742 1.87 -14.359 1 55.72 103 ASP B CA 1
ATOM 2239 C C . ASP B 1 103 ? -3.498 1.825 -13.477 1 55.72 103 ASP B C 1
ATOM 2241 O O . ASP B 1 103 ? -2.459 2.385 -13.836 1 55.72 103 ASP B O 1
ATOM 2245 N N . LEU B 1 104 ? -3.744 1.291 -12.336 1 54.81 104 LEU B N 1
ATOM 2246 C CA . LEU B 1 104 ? -2.654 1.249 -11.367 1 54.81 104 LEU B CA 1
ATOM 2247 C C . LEU B 1 104 ? -1.479 0.438 -11.906 1 54.81 104 LEU B C 1
ATOM 2249 O O . LEU B 1 104 ? -0.326 0.708 -11.562 1 54.81 104 LEU B O 1
ATOM 2253 N N . ASN B 1 105 ? -1.896 -0.643 -12.555 1 50.19 105 ASN B N 1
ATOM 2254 C CA . ASN B 1 105 ? -0.844 -1.399 -13.227 1 50.19 105 ASN B CA 1
ATOM 2255 C C . ASN B 1 105 ? -0.124 -0.554 -14.266 1 50.19 105 ASN B C 1
ATOM 2257 O O . ASN B 1 105 ? 0.969 -0.907 -14.711 1 50.19 105 ASN B O 1
ATOM 2261 N N . GLN B 1 106 ? -0.892 0.434 -14.57 1 47.91 106 GLN B N 1
ATOM 2262 C CA . GLN B 1 106 ? -0.263 1.438 -15.422 1 47.91 106 GLN B CA 1
ATOM 2263 C C . GLN B 1 106 ? 0.09 2.691 -14.625 1 47.91 106 GLN B C 1
ATOM 2265 O O . GLN B 1 106 ? -0.522 2.969 -13.594 1 47.91 106 GLN B O 1
ATOM 2270 N N . SER B 1 107 ? 1.177 3.014 -14.352 1 44.97 107 SER B N 1
ATOM 2271 C CA . SER B 1 107 ? 1.642 4.176 -13.602 1 44.97 107 SER B CA 1
ATOM 2272 C C . SER B 1 107 ? 0.591 5.281 -13.594 1 44.97 107 SER B C 1
ATOM 2274 O O . SER B 1 107 ? 0.816 6.352 -13.023 1 44.97 107 SER B O 1
ATOM 2276 N N . GLU B 1 108 ? -0.516 5.109 -14.297 1 42.09 108 GLU B N 1
ATOM 2277 C CA . GLU B 1 108 ? -1.24 6.324 -14.664 1 42.09 108 GLU B CA 1
ATOM 2278 C C . GLU B 1 108 ? -2.248 6.707 -13.578 1 42.09 108 GLU B C 1
ATOM 2280 O O . GLU B 1 108 ? -2.76 5.844 -12.867 1 42.09 108 GLU B O 1
ATOM 2285 N N . LEU B 1 109 ? -2.055 8.039 -13.141 1 48.12 109 LEU B N 1
ATOM 2286 C CA . LEU B 1 109 ? -3.064 8.875 -12.5 1 48.12 109 LEU B CA 1
ATOM 2287 C C . LEU B 1 109 ? -4.449 8.594 -13.078 1 48.12 109 LEU B C 1
ATOM 2289 O O . LEU B 1 109 ? -4.652 8.688 -14.289 1 48.12 109 LEU B O 1
ATOM 2293 N N . CYS B 1 110 ? -5.129 7.57 -12.617 1 52.22 110 CYS B N 1
ATOM 2294 C CA . CYS B 1 110 ? -6.504 7.465 -13.094 1 52.22 110 CYS B CA 1
ATOM 2295 C C . CYS B 1 110 ? -7.469 8.148 -12.133 1 52.22 110 CYS B C 1
ATOM 2297 O O . CYS B 1 110 ? -7.117 8.43 -10.984 1 52.22 110 CYS B O 1
ATOM 2299 N N . GLU B 1 111 ? -8.461 8.609 -12.711 1 56.25 111 GLU B N 1
ATOM 2300 C CA . GLU B 1 111 ? -9.531 9.328 -12.031 1 56.25 111 GLU B CA 1
ATOM 2301 C C . GLU B 1 111 ? -9.906 8.656 -10.711 1 56.25 111 GLU B C 1
ATOM 2303 O O . GLU B 1 111 ? -10.375 9.312 -9.781 1 56.25 111 GLU B O 1
ATOM 2308 N N . LEU B 1 112 ? -9.508 7.367 -10.539 1 63.78 112 LEU B N 1
ATOM 2309 C CA . LEU B 1 112 ? -9.992 6.648 -9.367 1 63.78 112 LEU B CA 1
ATOM 2310 C C . LEU B 1 112 ? -8.844 6.352 -8.406 1 63.78 112 LEU B C 1
ATOM 2312 O O . LEU B 1 112 ? -9.078 6.059 -7.23 1 63.78 112 LEU B O 1
ATOM 2316 N N . SER B 1 113 ? -7.613 6.469 -8.977 1 75.62 113 SER B N 1
ATOM 2317 C CA . SER B 1 113 ? -6.473 6.188 -8.109 1 75.62 113 SER B CA 1
ATOM 2318 C C . SER B 1 113 ? -5.227 6.93 -8.586 1 75.62 113 SER B C 1
ATOM 2320 O O . SER B 1 113 ? -5.137 7.332 -9.75 1 75.62 113 SER B O 1
ATOM 2322 N N . CYS B 1 114 ? -4.359 7.215 -7.66 1 83.31 114 CYS B N 1
ATOM 2323 C CA . CYS B 1 114 ? -3.096 7.859 -8 1 83.31 114 CYS B CA 1
ATOM 2324 C C . CYS B 1 114 ? -1.99 7.438 -7.043 1 83.31 114 CYS B C 1
ATOM 2326 O O . CYS B 1 114 ? -2.242 7.215 -5.859 1 83.31 114 CYS B O 1
ATOM 2328 N N . ASN B 1 115 ? -0.833 7.348 -7.68 1 87.19 115 ASN B N 1
ATOM 2329 C CA . ASN B 1 115 ? 0.376 7.16 -6.887 1 87.19 115 ASN B CA 1
ATOM 2330 C C . ASN B 1 115 ? 1.182 8.453 -6.777 1 87.19 115 ASN B C 1
ATOM 2332 O O . ASN B 1 115 ? 1.461 9.102 -7.785 1 87.19 115 ASN B O 1
ATOM 2336 N N . LEU B 1 116 ? 1.547 8.781 -5.613 1 92.38 116 LEU B N 1
ATOM 2337 C CA . LEU B 1 116 ? 2.355 9.969 -5.363 1 92.38 116 LEU B CA 1
ATOM 2338 C C . LEU B 1 116 ? 3.654 9.602 -4.656 1 92.38 116 LEU B C 1
ATOM 2340 O O . LEU B 1 116 ? 3.73 8.57 -3.98 1 92.38 116 LEU B O 1
ATOM 2344 N N . THR B 1 117 ? 4.629 10.422 -4.871 1 94.75 117 THR B N 1
ATOM 2345 C CA . THR B 1 117 ? 5.84 10.375 -4.059 1 94.75 117 THR B CA 1
ATOM 2346 C C . THR B 1 117 ? 5.758 11.367 -2.906 1 94.75 117 THR B C 1
ATOM 2348 O O . THR B 1 117 ? 5.305 12.5 -3.086 1 94.75 117 THR B O 1
ATOM 2351 N N . GLY B 1 118 ? 6.141 10.906 -1.748 1 97.06 118 GLY B N 1
ATOM 2352 C CA . GLY B 1 118 ? 6.156 11.766 -0.574 1 97.06 118 GLY B CA 1
ATOM 2353 C C . GLY B 1 118 ? 7.516 11.844 0.089 1 97.06 118 GL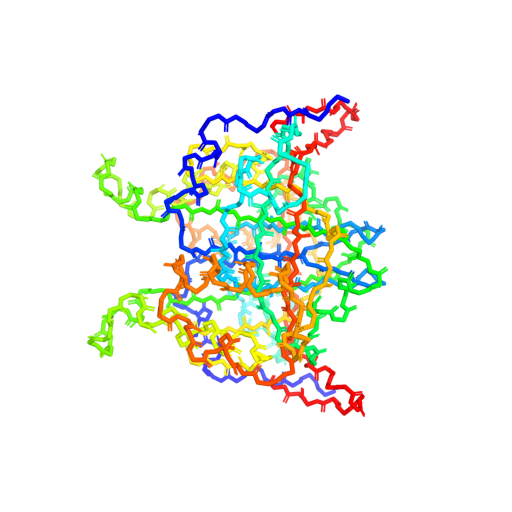Y B C 1
ATOM 2354 O O . GLY B 1 118 ? 8.305 10.898 0.023 1 97.06 118 GLY B O 1
ATOM 2355 N N . TYR B 1 119 ? 7.738 13 0.741 1 98.12 119 TYR B N 1
ATOM 2356 C CA . TYR B 1 119 ? 8.938 13.203 1.553 1 98.12 119 TYR B CA 1
ATOM 2357 C C . TYR B 1 119 ? 8.578 13.836 2.893 1 98.12 119 TYR B C 1
ATOM 2359 O O . TYR B 1 119 ? 7.988 14.922 2.939 1 98.12 119 TYR B O 1
ATOM 2367 N N . VAL B 1 120 ? 8.93 13.125 3.969 1 98.69 120 VAL B N 1
ATOM 2368 C CA . VAL B 1 120 ? 8.719 13.742 5.277 1 98.69 120 VAL B CA 1
ATOM 2369 C C . VAL B 1 120 ? 9.602 14.984 5.414 1 98.69 120 VAL B C 1
ATOM 2371 O O . VAL B 1 120 ? 10.828 14.898 5.344 1 98.69 120 VAL B O 1
ATOM 2374 N N . GLU B 1 121 ? 8.977 16.094 5.594 1 97.25 121 GLU B N 1
ATOM 2375 C CA . GLU B 1 121 ? 9.711 17.359 5.703 1 97.25 121 GLU B CA 1
ATOM 2376 C C . GLU B 1 121 ? 9.859 17.781 7.16 1 97.25 121 GLU B C 1
ATOM 2378 O O . GLU B 1 121 ? 10.859 18.391 7.535 1 97.25 121 GLU B O 1
ATOM 2383 N N . GLN B 1 122 ? 8.812 17.547 7.98 1 97.25 122 GLN B N 1
ATOM 2384 C CA . GLN B 1 122 ? 8.828 17.906 9.398 1 97.25 122 GLN B CA 1
ATOM 2385 C C . GLN B 1 122 ? 8.18 16.828 10.25 1 97.25 122 GLN B C 1
ATOM 2387 O O . GLN B 1 122 ? 7.238 16.172 9.812 1 97.25 122 GLN B O 1
ATOM 2392 N N . VAL B 1 123 ? 8.695 16.656 11.383 1 97.25 123 VAL B N 1
ATOM 2393 C CA . VAL B 1 123 ? 8.148 15.742 12.383 1 97.25 123 VAL B CA 1
ATOM 2394 C C . VAL B 1 123 ? 7.859 16.5 13.672 1 97.25 123 VAL B C 1
ATOM 2396 O O . VAL B 1 123 ? 8.703 17.266 14.156 1 97.25 123 VAL B O 1
ATOM 2399 N N . PHE B 1 124 ? 6.648 16.328 14.172 1 94.69 124 PHE B N 1
ATOM 2400 C CA . PHE B 1 124 ? 6.246 16.938 15.43 1 94.69 124 PHE B CA 1
ATOM 2401 C C . PHE B 1 124 ? 5.941 15.883 16.484 1 94.69 124 PHE B C 1
ATOM 2403 O O . PHE B 1 124 ? 5.094 15.008 16.266 1 94.69 124 PHE B O 1
ATOM 2410 N N . ASP B 1 125 ? 6.605 15.992 17.578 1 91.94 125 ASP B N 1
ATOM 2411 C CA . ASP B 1 125 ? 6.258 15.133 18.703 1 91.94 125 ASP B CA 1
ATOM 2412 C C . ASP B 1 125 ? 4.953 15.578 19.359 1 91.94 125 ASP B C 1
ATOM 2414 O O . ASP B 1 125 ? 4.809 16.734 19.734 1 91.94 125 ASP B O 1
ATOM 2418 N N . GLU B 1 126 ? 4.043 14.695 19.516 1 84.69 126 GLU B N 1
ATOM 2419 C CA . GLU B 1 126 ? 2.729 15.062 20.016 1 84.69 126 GLU B CA 1
ATOM 2420 C C . GLU B 1 126 ? 2.811 15.523 21.469 1 84.69 126 GLU B C 1
ATOM 2422 O O . GLU B 1 126 ? 1.924 16.219 21.969 1 84.69 126 GLU B O 1
ATOM 2427 N N . ASP B 1 127 ? 3.854 15.094 22.094 1 84.06 127 ASP B N 1
ATOM 2428 C CA . ASP B 1 127 ? 4.035 15.5 23.484 1 84.06 127 ASP B CA 1
ATOM 2429 C C . ASP B 1 127 ? 4.633 16.906 23.578 1 84.06 127 ASP B C 1
ATOM 2431 O O . ASP B 1 127 ? 4.695 17.484 24.656 1 84.06 127 ASP B O 1
ATOM 2435 N N . GLU B 1 128 ? 5.023 17.391 22.438 1 85.44 128 GLU B N 1
ATOM 2436 C CA . GLU B 1 128 ? 5.598 18.734 22.438 1 85.44 128 GLU B CA 1
ATOM 2437 C C . GLU B 1 128 ? 4.508 19.797 22.547 1 85.44 128 GLU B C 1
ATOM 2439 O O . GLU B 1 128 ? 3.418 19.641 22 1 85.44 128 GLU B O 1
ATOM 2444 N N . ASP B 1 129 ? 4.801 20.844 23.25 1 84.5 129 ASP B N 1
ATOM 2445 C CA . ASP B 1 129 ? 3.844 21.922 23.484 1 84.5 129 ASP B CA 1
ATOM 2446 C C . ASP B 1 129 ? 4.191 23.156 22.656 1 84.5 129 ASP B C 1
ATOM 2448 O O . ASP B 1 129 ? 4.277 24.266 23.188 1 84.5 129 ASP B O 1
ATOM 2452 N N . SER B 1 130 ? 4.465 23.031 21.406 1 92.44 130 SER B N 1
ATOM 2453 C CA . SER B 1 130 ? 4.684 24.188 20.547 1 92.44 130 SER B CA 1
ATOM 2454 C C . SER B 1 130 ? 3.398 24.609 19.828 1 92.44 130 SER B C 1
ATOM 2456 O O . SER B 1 130 ? 2.514 23.781 19.609 1 92.44 130 SER B O 1
ATOM 2458 N N . ASP B 1 131 ? 3.334 25.875 19.438 1 95.5 131 ASP B N 1
ATOM 2459 C CA . ASP B 1 131 ? 2.17 26.406 18.734 1 95.5 131 ASP B CA 1
ATOM 2460 C C . ASP B 1 131 ? 1.983 25.719 17.375 1 95.5 131 ASP B C 1
ATOM 2462 O O . ASP B 1 131 ? 0.854 25.453 16.969 1 95.5 131 ASP B O 1
ATOM 2466 N N . GLU B 1 132 ? 3.07 25.422 16.75 1 96.31 132 GLU B N 1
ATOM 2467 C CA . GLU B 1 132 ? 3.01 24.766 15.453 1 96.31 132 GLU B CA 1
ATOM 2468 C C . GLU B 1 132 ? 2.471 23.344 15.57 1 96.31 132 GLU B C 1
ATOM 2470 O O . GLU B 1 132 ? 1.621 22.922 14.781 1 96.31 132 GLU B O 1
ATOM 2475 N N . THR B 1 133 ? 2.943 22.625 16.578 1 94.25 133 THR B N 1
ATOM 2476 C CA . THR B 1 133 ? 2.455 21.266 16.828 1 94.25 133 THR B CA 1
ATOM 2477 C C . THR B 1 133 ? 0.959 21.281 17.125 1 94.25 133 THR B C 1
ATOM 2479 O O . THR B 1 133 ? 0.207 20.469 16.578 1 94.25 133 THR B O 1
ATOM 2482 N N . LYS B 1 134 ? 0.559 22.203 17.922 1 92.88 134 LYS B N 1
ATOM 2483 C CA . LYS B 1 134 ? -0.854 22.312 18.266 1 92.88 134 LYS B CA 1
ATOM 2484 C C . LYS B 1 134 ? -1.695 22.641 17.047 1 92.88 134 LYS B C 1
ATOM 2486 O O . LYS B 1 134 ? -2.787 22.094 16.859 1 92.88 134 LYS B O 1
ATOM 2491 N N . TYR B 1 135 ? -1.156 23.516 16.266 1 95.94 135 TYR B N 1
ATOM 2492 C CA . TYR B 1 135 ? -1.847 23.938 15.039 1 95.94 135 TYR B CA 1
ATOM 2493 C C . TYR B 1 135 ? -2.127 22.734 14.148 1 95.94 135 TYR B C 1
ATOM 2495 O O . TYR B 1 135 ? -3.271 22.5 13.75 1 95.94 135 TYR B O 1
ATOM 2503 N N . TYR B 1 136 ? -1.103 21.906 13.844 1 95.25 136 TYR B N 1
ATOM 2504 C CA . TYR B 1 136 ? -1.239 20.766 12.953 1 95.25 136 TYR B CA 1
ATOM 2505 C C . TYR B 1 136 ? -2.059 19.656 13.609 1 95.25 136 TYR B C 1
ATOM 2507 O O . TYR B 1 136 ? -2.816 18.953 12.93 1 95.25 136 TYR B O 1
ATOM 2515 N N . ARG B 1 137 ? -1.898 19.5 14.852 1 92.06 137 ARG B N 1
ATOM 2516 C CA . ARG B 1 137 ? -2.721 18.531 15.57 1 92.06 137 ARG B CA 1
ATOM 2517 C C . ARG B 1 137 ? -4.203 18.859 15.43 1 92.06 137 ARG B C 1
ATOM 2519 O O . ARG B 1 137 ? -5.016 17.984 15.156 1 92.06 137 ARG B O 1
ATOM 2526 N N . ASP B 1 138 ? -4.523 20.109 15.625 1 92.5 138 ASP B N 1
ATOM 2527 C CA . ASP B 1 138 ? -5.914 20.547 15.523 1 92.5 138 ASP B CA 1
ATOM 2528 C C . ASP B 1 138 ? -6.461 20.312 14.109 1 92.5 138 ASP B C 1
ATOM 2530 O O . ASP B 1 138 ? -7.605 19.891 13.945 1 92.5 138 ASP B O 1
ATOM 2534 N N . LEU B 1 139 ? -5.641 20.625 13.086 1 95.06 139 LEU B N 1
ATOM 2535 C CA . LEU B 1 139 ? -6.051 20.391 11.711 1 95.06 139 LEU B CA 1
ATOM 2536 C C . LEU B 1 139 ? -6.309 18.906 11.477 1 95.06 139 LEU B C 1
ATOM 2538 O O . LEU B 1 139 ? -7.289 18.531 10.828 1 95.06 139 LEU B O 1
ATOM 2542 N N . HIS B 1 140 ? -5.445 18.047 12.031 1 93.25 140 HIS B N 1
ATOM 2543 C CA . HIS B 1 140 ? -5.543 16.609 11.836 1 93.25 140 HIS B CA 1
ATOM 2544 C C . HIS B 1 140 ? -6.777 16.047 12.531 1 93.25 140 HIS B C 1
ATOM 2546 O O . HIS B 1 140 ? -7.465 15.18 11.969 1 93.25 140 HIS B O 1
ATOM 2552 N N . ILE B 1 141 ? -7.07 16.547 13.695 1 88.69 141 ILE B N 1
ATOM 2553 C CA . ILE B 1 141 ? -8.227 16.078 14.461 1 88.69 141 ILE B CA 1
ATOM 2554 C C . ILE B 1 141 ? -9.516 16.516 13.75 1 88.69 141 ILE B C 1
ATOM 2556 O O . ILE B 1 141 ? -10.453 15.727 13.633 1 88.69 141 ILE B O 1
ATOM 2560 N N . LYS B 1 142 ? -9.547 17.734 13.312 1 91.88 142 LYS B N 1
ATOM 2561 C CA . LYS B 1 142 ? -10.719 18.266 12.617 1 91.88 142 LYS B CA 1
ATOM 2562 C C . LYS B 1 142 ? -11.055 17.438 11.383 1 91.88 142 LYS B C 1
ATOM 2564 O O . LYS B 1 142 ? -12.227 17.172 11.102 1 91.88 142 LYS B O 1
ATOM 2569 N N . SER B 1 143 ? -9.992 17 10.664 1 90.88 143 SER B N 1
ATOM 2570 C CA . SER B 1 143 ? -10.164 16.25 9.43 1 90.88 143 SER B CA 1
ATOM 2571 C C . SER B 1 143 ? -10.492 14.789 9.711 1 90.88 143 SER B C 1
ATOM 2573 O O . SER B 1 143 ? -10.984 14.078 8.828 1 90.88 143 SER B O 1
ATOM 2575 N N . ASN B 1 144 ? -10.07 14.328 10.906 1 85 144 ASN B N 1
ATOM 2576 C CA . ASN B 1 144 ? -10.258 12.93 11.281 1 85 144 ASN B CA 1
ATOM 2577 C C . ASN B 1 144 ? -10.938 12.805 12.641 1 85 144 ASN B C 1
ATOM 2579 O O . ASN B 1 144 ? -10.359 12.25 13.586 1 85 144 ASN B O 1
ATOM 2583 N N . PRO B 1 145 ? -12.102 13.219 12.75 1 77.12 145 PRO B N 1
ATOM 2584 C CA . PRO B 1 145 ? -12.758 13.273 14.055 1 77.12 145 PRO B CA 1
ATOM 2585 C C . PRO B 1 145 ? -12.883 11.898 14.711 1 77.12 145 PRO B C 1
ATOM 2587 O O . PRO B 1 145 ? -12.789 11.781 15.938 1 77.12 145 PRO B O 1
ATOM 2590 N N . ASP B 1 146 ? -12.992 10.875 13.93 1 70.44 146 ASP B N 1
ATOM 2591 C CA . ASP B 1 146 ? -13.156 9.531 14.469 1 70.44 146 ASP B CA 1
ATOM 2592 C C . ASP B 1 146 ? -11.836 8.992 15 1 70.44 146 ASP B C 1
ATOM 2594 O O . ASP B 1 146 ? -11.82 8.062 15.82 1 70.44 146 ASP B O 1
ATOM 2598 N N . ALA B 1 147 ? -10.773 9.617 14.547 1 68.19 147 ALA B N 1
ATOM 2599 C CA . ALA B 1 147 ? -9.461 9.117 14.945 1 68.19 147 ALA B CA 1
ATOM 2600 C C . ALA B 1 147 ? -8.922 9.883 16.156 1 68.19 147 ALA B C 1
ATOM 2602 O O . ALA B 1 147 ? -7.816 9.617 16.625 1 68.19 147 ALA B O 1
ATOM 2603 N N . LYS B 1 148 ? -9.672 10.719 16.719 1 71.31 148 LYS B N 1
ATOM 2604 C CA . LYS B 1 148 ? -9.242 11.625 17.781 1 71.31 148 LYS B CA 1
ATOM 2605 C C . LYS B 1 148 ? -8.656 10.852 18.969 1 71.31 148 LYS B C 1
ATOM 2607 O O . LYS B 1 148 ? -7.578 11.18 19.453 1 71.31 148 LYS B O 1
ATOM 2612 N N . PRO B 1 149 ? -9.258 9.789 19.375 1 63.56 149 PRO B N 1
ATOM 2613 C CA . PRO B 1 149 ? -8.695 9.078 20.531 1 63.56 149 PRO B CA 1
ATOM 2614 C C . PRO B 1 149 ? -7.312 8.508 20.25 1 63.56 149 PRO B C 1
ATOM 2616 O O . PRO B 1 149 ? -6.492 8.383 21.172 1 63.56 149 PRO B O 1
ATOM 2619 N N . PHE B 1 150 ? -7.074 8.25 19.031 1 64.06 150 PHE B N 1
ATOM 2620 C CA . PHE B 1 150 ? -5.789 7.664 18.672 1 64.06 150 PHE B CA 1
ATOM 2621 C C . PHE B 1 150 ? -4.734 8.75 18.469 1 64.06 150 PHE B C 1
ATOM 2623 O O . PHE B 1 150 ? -3.537 8.477 18.594 1 64.06 150 PHE B O 1
ATOM 2630 N N . LEU B 1 151 ? -5.223 9.836 18.172 1 69.56 151 LEU B N 1
ATOM 2631 C CA . LEU B 1 151 ? -4.316 10.945 17.906 1 69.56 151 LEU B CA 1
ATOM 2632 C C . LEU B 1 151 ? -3.832 11.586 19.203 1 69.56 151 LEU B C 1
ATOM 2634 O O . LEU B 1 151 ? -2.785 12.234 19.219 1 69.56 151 LEU B O 1
ATOM 2638 N N . GLU B 1 152 ? -4.598 11.336 20.203 1 64.31 152 GLU B N 1
ATOM 2639 C CA . GLU B 1 152 ? -4.266 11.945 21.484 1 64.31 152 GLU B CA 1
ATOM 2640 C C . GLU B 1 152 ? -3.447 11 22.359 1 64.31 152 GLU B C 1
ATOM 2642 O O . GLU B 1 152 ? -3.195 11.289 23.531 1 64.31 152 GLU B O 1
ATOM 2647 N N . ASN B 1 153 ? -3.08 9.945 21.656 1 59.62 153 ASN B N 1
ATOM 2648 C CA . ASN B 1 153 ? -2.318 8.977 22.438 1 59.62 153 ASN B CA 1
ATOM 2649 C C . ASN B 1 153 ? -0.868 9.414 22.609 1 59.62 153 ASN B C 1
ATOM 2651 O O . ASN B 1 153 ? -0.242 9.906 21.672 1 59.62 153 ASN B O 1
ATOM 2655 N N . LYS B 1 154 ? -0.439 9.367 23.812 1 67.31 154 LYS B N 1
ATOM 2656 C CA . LYS B 1 154 ? 0.952 9.641 24.156 1 67.31 154 LYS B CA 1
ATOM 2657 C C . LYS B 1 154 ? 1.904 8.758 23.359 1 67.31 154 LYS B C 1
ATOM 2659 O O . LYS B 1 154 ? 1.598 7.602 23.078 1 67.31 154 LYS B O 1
ATOM 2664 N N . GLY B 1 155 ? 2.961 9.367 22.734 1 83.69 155 GLY B N 1
ATOM 2665 C CA . GLY B 1 155 ? 4.02 8.648 22.047 1 83.69 155 GLY B CA 1
ATOM 2666 C C . GLY B 1 155 ? 3.869 8.672 20.531 1 83.69 155 GLY B C 1
ATOM 2667 O O . GLY B 1 155 ? 4.641 8.023 19.812 1 83.69 155 GLY B O 1
ATOM 2668 N N . ALA B 1 156 ? 2.893 9.5 20.125 1 86.81 156 ALA B N 1
ATOM 2669 C CA . ALA B 1 156 ? 2.699 9.594 18.688 1 86.81 156 ALA B CA 1
ATOM 2670 C C . ALA B 1 156 ? 3.434 10.797 18.109 1 86.81 156 ALA B C 1
ATOM 2672 O O . ALA B 1 156 ? 3.865 11.68 18.859 1 86.81 156 ALA B O 1
ATOM 2673 N N . ALA B 1 157 ? 3.711 10.734 16.875 1 92.75 157 ALA B N 1
ATOM 2674 C CA . ALA B 1 157 ? 4.289 11.844 16.125 1 92.75 157 ALA B CA 1
ATOM 2675 C C . ALA B 1 157 ? 3.396 12.234 14.953 1 92.75 157 ALA B C 1
ATOM 2677 O O . ALA B 1 157 ? 2.74 11.383 14.352 1 92.75 157 ALA B O 1
ATOM 2678 N N . LEU B 1 158 ? 3.371 13.516 14.688 1 94.25 158 LEU B N 1
ATOM 2679 C CA . LEU B 1 158 ? 2.789 14.047 13.461 1 94.25 158 LEU B CA 1
ATOM 2680 C C . LEU B 1 158 ? 3.857 14.227 12.383 1 94.25 158 LEU B C 1
ATOM 2682 O O . LEU B 1 158 ? 4.906 14.82 12.641 1 94.25 158 LEU B O 1
ATOM 2686 N N . LEU B 1 159 ? 3.629 13.664 11.273 1 97.31 159 LEU B N 1
ATOM 2687 C CA . LEU B 1 159 ? 4.566 13.789 10.156 1 97.31 159 LEU B CA 1
ATOM 2688 C C . LEU B 1 159 ? 3.963 14.617 9.031 1 97.31 159 LEU B C 1
ATOM 2690 O O . LEU B 1 159 ? 2.883 14.297 8.531 1 97.31 159 LEU B O 1
ATOM 2694 N N . LEU B 1 160 ? 4.594 15.703 8.703 1 98.06 160 LEU B N 1
ATOM 2695 C CA . LEU B 1 160 ? 4.227 16.516 7.547 1 98.06 160 LEU B CA 1
ATOM 2696 C C . LEU B 1 160 ? 4.977 16.062 6.301 1 98.06 160 LEU B C 1
ATOM 2698 O O . LEU B 1 160 ? 6.199 16.203 6.219 1 98.06 160 LEU B O 1
ATOM 2702 N N . ILE B 1 161 ? 4.227 15.562 5.305 1 98.31 161 ILE B N 1
ATOM 2703 C CA . ILE B 1 161 ? 4.809 14.914 4.133 1 98.31 161 ILE B CA 1
ATOM 2704 C C . ILE B 1 161 ? 4.562 15.781 2.896 1 98.31 161 ILE B C 1
ATOM 2706 O O . ILE B 1 161 ? 3.416 16 2.5 1 98.31 161 ILE B O 1
ATOM 2710 N N . LYS B 1 162 ? 5.598 16.266 2.314 1 97.38 162 LYS B N 1
ATOM 2711 C CA . LYS B 1 162 ? 5.484 16.953 1.027 1 97.38 162 LYS B CA 1
ATOM 2712 C C . LYS B 1 162 ? 5.164 15.961 -0.09 1 97.38 162 LYS B C 1
ATOM 2714 O O . LYS B 1 162 ? 5.793 14.906 -0.193 1 97.38 162 LYS B O 1
ATOM 2719 N N . ILE B 1 163 ? 4.148 16.234 -0.907 1 95.94 163 ILE B N 1
ATOM 2720 C CA . ILE B 1 163 ? 3.77 15.258 -1.931 1 95.94 163 ILE B CA 1
ATOM 2721 C C . ILE B 1 163 ? 4.133 15.797 -3.312 1 95.94 163 ILE B C 1
ATOM 2723 O O . ILE B 1 163 ? 4.035 17 -3.561 1 95.94 163 ILE B O 1
ATOM 2727 N N . GLU B 1 164 ? 4.598 14.898 -4.18 1 91.62 164 GLU B N 1
ATOM 2728 C CA . GLU B 1 164 ? 4.953 15.156 -5.57 1 91.62 164 GLU B CA 1
ATOM 2729 C C . GLU B 1 164 ? 4.387 14.086 -6.492 1 91.62 164 GLU B C 1
ATOM 2731 O O . GLU B 1 164 ? 4.113 12.961 -6.055 1 91.62 164 GLU B O 1
ATOM 2736 N N . LEU B 1 165 ? 4.125 14.5 -7.703 1 82.81 165 LEU B N 1
ATOM 2737 C CA . LEU B 1 165 ? 3.678 13.5 -8.672 1 82.81 165 LEU B CA 1
ATOM 2738 C C . LEU B 1 165 ? 4.754 12.453 -8.898 1 82.81 165 LEU B C 1
ATOM 2740 O O . LEU B 1 165 ? 5.945 12.773 -8.945 1 82.81 165 LEU B O 1
ATOM 2744 N N . SER B 1 166 ? 4.328 11.219 -8.742 1 71.19 166 SER B N 1
ATOM 2745 C CA . SER B 1 166 ? 5.262 10.117 -8.953 1 71.19 166 SER B CA 1
ATOM 2746 C C . SER B 1 166 ? 5.719 10.047 -10.406 1 71.19 166 SER B C 1
ATOM 2748 O O . SER B 1 166 ? 4.953 10.367 -11.32 1 71.19 166 SER B O 1
ATOM 2750 N N . LYS B 1 167 ? 6.984 10.422 -10.703 1 53.62 167 LYS B N 1
ATOM 2751 C CA . LYS B 1 167 ? 7.504 10.312 -12.062 1 53.62 167 LYS B CA 1
ATOM 2752 C C . LYS B 1 167 ? 7.656 8.852 -12.477 1 53.62 167 LYS B C 1
ATOM 2754 O O . LYS B 1 167 ? 8.211 8.039 -11.734 1 53.62 167 LYS B O 1
ATOM 2759 N N . VAL B 1 168 ? 6.625 8.25 -12.977 1 48.03 168 VAL B N 1
ATOM 2760 C CA . VAL B 1 168 ? 6.867 6.902 -13.469 1 48.03 168 VAL B CA 1
ATOM 2761 C C . VAL B 1 168 ? 7.961 6.93 -14.531 1 48.03 168 VAL B C 1
ATOM 2763 O O . VAL B 1 168 ? 7.938 7.77 -15.438 1 48.03 168 VAL B O 1
ATOM 2766 N N . VAL B 1 169 ? 9.156 6.609 -14.125 1 41.41 169 VAL B N 1
ATOM 2767 C CA . VAL B 1 169 ? 10.203 6.406 -15.117 1 41.41 169 VAL B CA 1
ATOM 2768 C C . VAL B 1 169 ? 9.836 5.227 -16.016 1 41.41 169 VAL B C 1
ATOM 2770 O O . VAL B 1 169 ? 9.531 4.137 -15.531 1 41.41 169 VAL B O 1
ATOM 2773 N N . ASP B 1 170 ? 9.336 5.512 -17.188 1 42.69 170 ASP B N 1
ATOM 2774 C CA . ASP B 1 170 ? 9.094 4.41 -18.109 1 42.69 170 ASP B CA 1
ATOM 2775 C C . ASP B 1 170 ? 10.398 3.705 -18.469 1 42.69 170 ASP B C 1
ATOM 2777 O O . ASP B 1 170 ? 11.477 4.121 -18.047 1 42.69 170 ASP B O 1
ATOM 2781 N N . SER B 1 171 ? 10.211 2.553 -18.922 1 37.56 171 SER B N 1
ATOM 2782 C CA . SER B 1 171 ? 11.297 1.674 -19.328 1 37.56 171 SER B CA 1
ATOM 2783 C C . SER B 1 171 ? 12.359 2.439 -20.125 1 37.56 171 SER B C 1
ATOM 2785 O O . SER B 1 171 ? 13.516 2.01 -20.203 1 37.56 171 SER B O 1
ATOM 2787 N N . ASN B 1 172 ? 12.023 3.387 -20.906 1 40.41 172 ASN B N 1
ATOM 2788 C CA . ASN B 1 172 ? 12.938 4.168 -21.734 1 40.41 172 ASN B CA 1
ATOM 2789 C C . ASN B 1 172 ? 13.453 5.395 -20.984 1 40.41 172 ASN B C 1
ATOM 2791 O O . ASN B 1 172 ? 13.953 6.34 -21.609 1 40.41 172 ASN B O 1
ATOM 2795 N N . PHE B 1 173 ? 13.445 5.328 -19.703 1 37.72 173 PHE B N 1
ATOM 2796 C CA . PHE B 1 173 ? 13.992 6.359 -18.828 1 37.72 173 PHE B CA 1
ATOM 2797 C C . PHE B 1 173 ? 13.297 7.695 -19.078 1 37.72 173 PHE B C 1
ATOM 2799 O O . PHE B 1 173 ? 13.867 8.758 -18.812 1 37.72 173 PHE B O 1
ATOM 2806 N N . ASN B 1 174 ? 12.305 7.637 -19.984 1 35.06 174 ASN B N 1
ATOM 2807 C CA . ASN B 1 174 ? 11.5 8.844 -20.125 1 35.06 174 ASN B CA 1
ATOM 2808 C C . ASN B 1 174 ? 10.633 9.094 -18.891 1 35.06 174 ASN B C 1
ATOM 2810 O O . ASN B 1 174 ? 10.062 8.156 -18.344 1 35.06 174 ASN B O 1
ATOM 2814 N N . ILE B 1 175 ? 11.016 10.07 -18.203 1 39.44 175 ILE B N 1
ATOM 2815 C CA . ILE B 1 175 ? 10.312 10.594 -17.031 1 39.44 175 ILE B CA 1
ATOM 2816 C C . ILE B 1 175 ? 8.93 11.086 -17.453 1 39.44 175 ILE B C 1
ATOM 2818 O O . ILE B 1 175 ? 8.805 11.961 -18.312 1 39.44 175 ILE B O 1
ATOM 2822 N N . SER B 1 176 ? 7.965 10.133 -17.516 1 37.22 176 SER B N 1
ATOM 2823 C CA . SER B 1 176 ? 6.656 10.75 -17.703 1 37.22 176 SER B CA 1
ATOM 2824 C C . SER B 1 176 ? 6.027 11.141 -16.375 1 37.22 176 SER B C 1
ATOM 2826 O O . SER B 1 176 ? 6.027 10.352 -15.422 1 37.22 176 SER B O 1
ATOM 2828 N N . LYS B 1 177 ? 6.34 12.461 -16.109 1 44.44 177 LYS B N 1
ATOM 2829 C CA . LYS B 1 177 ? 5.66 13.078 -14.984 1 44.44 177 LYS B CA 1
ATOM 2830 C C . LYS B 1 177 ? 4.145 12.945 -15.109 1 44.44 177 LYS B C 1
ATOM 2832 O O . LYS B 1 177 ? 3.588 13.148 -16.188 1 44.44 177 LYS B O 1
ATOM 2837 N N . TYR B 1 178 ? 3.635 11.938 -14.32 1 40.25 178 TYR B N 1
ATOM 2838 C CA . TYR B 1 178 ? 2.184 12.047 -14.406 1 40.25 178 TYR B CA 1
ATOM 2839 C C . TYR B 1 178 ? 1.617 12.75 -13.18 1 40.25 178 TYR B C 1
ATOM 2841 O O . TYR B 1 178 ? 2.199 12.688 -12.094 1 40.25 178 TYR B O 1
#

Nearest PDB structures (foldseek):
  3f7e-assembly1_B  TM=7.198E-01  e=2.045E-05  Mycolicibacterium smegmatis
  6vna-assembly1_A  TM=6.320E-01  e=1.251E-05  Paracoccus denitrificans PD1222
  2r0x-assembly1_A-2  TM=5.031E-01  e=2.614E-05  Histophilus somni 129PT
  1wgb-assembly1_A  TM=5.954E-01  e=2.171E-03  Thermus thermophilus
  8ct0-assembly4_E  TM=5.072E-01  e=1.175E-03  Kitasatospora aureofaciens

Radius of gyration: 19.86 Å; Cα contacts (8 Å, |Δi|>4): 774; chains: 2; bounding box: 41×63×48 Å

Organism: NCBI:txid460523